Protein AF-A0A972PV21-F1 (afdb_monomer_lite)

pLDDT: mean 83.0, std 15.11, range [40.91, 97.75]

Radius of gyration: 22.44 Å; chains: 1; bounding box: 76×31×60 Å

Foldseek 3Di:
DVVVVLVQLVVLQVQLVVLLVVLVVVLVVQLVVQQVQLAVWDKAFQADFDADPVRHTPGHTDIDTHHDPLSSLVSRLQVCLVCLVSNLSSLVSNLSSQVVCLVVVDDRPDDLVVLLVLLVVLLVSLVVLQVSLCCLPPPHRHHPDPDPCCVVPVSVSSSVSSNVSSVSSNVSSVSSNPDDRPDPPDDDD

Structure (mmCIF, N/CA/C/O backbone):
data_AF-A0A972PV21-F1
#
_entry.id   AF-A0A972PV21-F1
#
loop_
_atom_site.group_PDB
_atom_site.id
_atom_site.type_symbol
_atom_site.label_atom_id
_atom_site.label_alt_id
_atom_site.label_comp_id
_atom_site.label_asym_id
_atom_site.label_entity_id
_atom_site.label_seq_id
_atom_site.pdbx_PDB_ins_code
_atom_site.Cartn_x
_atom_site.Cartn_y
_atom_site.Cartn_z
_atom_site.occupancy
_atom_site.B_iso_or_equiv
_atom_site.auth_seq_id
_atom_site.auth_comp_id
_atom_site.auth_asym_id
_atom_site.auth_atom_id
_atom_site.pdbx_PDB_model_num
ATOM 1 N N . MET A 1 1 ? -5.619 -0.329 38.419 1.00 61.28 1 MET A N 1
ATOM 2 C CA . MET A 1 1 ? -5.211 -1.227 37.308 1.00 61.28 1 MET A CA 1
ATOM 3 C C . MET A 1 1 ? -6.173 -1.163 36.129 1.00 61.28 1 MET A C 1
ATOM 5 O O . MET A 1 1 ? -5.707 -1.133 34.998 1.00 61.28 1 MET A O 1
ATOM 9 N N . GLU A 1 2 ? -7.485 -1.126 36.364 1.00 67.50 2 GLU A N 1
ATOM 10 C CA . GLU A 1 2 ? -8.502 -1.078 35.303 1.00 67.50 2 GLU A CA 1
ATOM 11 C C . GLU A 1 2 ? -8.478 0.237 34.499 1.00 67.50 2 GLU A C 1
ATOM 13 O O . GLU A 1 2 ? -8.399 0.200 33.274 1.00 67.50 2 GLU A O 1
ATOM 18 N N . GLU A 1 3 ? -8.364 1.395 35.163 1.00 69.25 3 GLU A N 1
ATOM 19 C CA . GLU A 1 3 ? -8.210 2.692 34.474 1.00 69.25 3 GLU A CA 1
ATOM 20 C C . GLU A 1 3 ? -6.940 2.788 33.618 1.00 69.25 3 GLU A C 1
ATOM 22 O O . GLU A 1 3 ? -6.954 3.366 32.533 1.00 69.25 3 GLU A O 1
ATOM 27 N N . THR A 1 4 ? -5.838 2.187 34.075 1.00 74.38 4 THR A N 1
ATOM 28 C CA . THR A 1 4 ? -4.569 2.161 33.336 1.00 74.38 4 THR A CA 1
ATOM 29 C C . THR A 1 4 ? -4.688 1.320 32.062 1.00 74.38 4 THR A C 1
ATOM 31 O O . THR A 1 4 ? -4.192 1.716 31.009 1.00 74.38 4 THR A O 1
ATOM 34 N N . ARG A 1 5 ? -5.392 0.180 32.130 1.00 76.12 5 ARG A N 1
ATOM 35 C CA . ARG A 1 5 ? -5.688 -0.662 30.958 1.00 76.12 5 ARG A CA 1
ATOM 36 C C . ARG A 1 5 ? -6.601 0.054 29.968 1.00 76.12 5 ARG A C 1
ATOM 38 O O . ARG A 1 5 ? -6.347 0.015 28.769 1.00 76.12 5 ARG A O 1
ATOM 45 N N . ARG A 1 6 ? -7.611 0.764 30.467 1.00 72.88 6 ARG A N 1
ATOM 46 C CA . ARG A 1 6 ? -8.497 1.596 29.651 1.00 72.88 6 ARG A CA 1
ATOM 47 C C . ARG A 1 6 ? -7.753 2.678 28.877 1.00 72.88 6 ARG A C 1
ATOM 49 O O . ARG A 1 6 ? -7.919 2.779 27.663 1.00 72.88 6 ARG A O 1
ATOM 56 N N . GLY A 1 7 ? -6.910 3.452 29.562 1.00 81.81 7 GLY A N 1
ATOM 57 C CA . GLY A 1 7 ? -6.105 4.495 28.924 1.00 81.81 7 GLY A CA 1
ATOM 58 C C . GLY A 1 7 ? -5.200 3.936 27.825 1.00 81.81 7 GLY A C 1
ATOM 59 O O . GLY A 1 7 ? -5.081 4.535 26.759 1.00 81.81 7 GLY A O 1
ATOM 60 N N . PHE A 1 8 ? -4.635 2.745 28.044 1.00 87.88 8 PHE A N 1
ATOM 61 C CA . PHE A 1 8 ? -3.801 2.064 27.058 1.00 87.88 8 PHE A CA 1
ATOM 62 C C . PHE A 1 8 ? -4.569 1.659 25.787 1.00 87.88 8 PHE A C 1
ATOM 64 O O . PHE A 1 8 ? -4.120 1.976 24.688 1.00 87.88 8 PHE A O 1
ATOM 71 N N . PHE A 1 9 ? -5.733 1.009 25.897 1.00 87.62 9 PHE A N 1
ATOM 72 C CA . PHE A 1 9 ? -6.496 0.596 24.707 1.00 87.62 9 PHE A CA 1
ATOM 73 C C . PHE A 1 9 ? -7.066 1.783 23.933 1.00 87.62 9 PHE A C 1
ATOM 75 O O . PHE A 1 9 ? -7.062 1.776 22.702 1.00 87.62 9 PHE A O 1
ATOM 82 N N . TRP A 1 10 ? -7.483 2.838 24.636 1.00 84.75 10 TRP A N 1
ATOM 83 C CA . TRP A 1 10 ? -7.876 4.083 23.986 1.00 84.75 10 TRP A CA 1
ATOM 84 C C . TRP A 1 10 ? -6.703 4.715 23.226 1.00 84.75 10 TRP A C 1
ATOM 86 O O . TRP A 1 10 ? -6.852 5.079 22.060 1.00 84.75 10 TRP A O 1
ATOM 96 N N . PHE A 1 11 ? -5.517 4.766 23.842 1.00 89.62 11 PHE A N 1
ATOM 97 C CA . PHE A 1 11 ? -4.299 5.226 23.179 1.00 89.62 11 PHE A CA 1
ATOM 98 C C . PHE A 1 11 ? -3.972 4.389 21.935 1.00 89.62 11 PHE A C 1
ATOM 100 O O . PHE A 1 11 ? -3.670 4.967 20.895 1.00 89.62 11 PHE A O 1
ATOM 107 N N . MET A 1 12 ? -4.096 3.057 21.994 1.00 92.44 12 MET A N 1
ATOM 108 C CA . MET A 1 12 ? -3.910 2.195 20.819 1.00 92.44 12 MET A CA 1
ATOM 109 C C . MET A 1 12 ? -4.858 2.566 19.675 1.00 92.44 12 MET A C 1
ATOM 111 O O . MET A 1 12 ? -4.415 2.652 18.532 1.00 92.44 12 MET A O 1
ATOM 115 N N . MET A 1 13 ? -6.137 2.832 19.962 1.00 90.12 13 MET A N 1
ATOM 116 C CA . MET A 1 13 ? -7.080 3.260 18.923 1.00 90.12 13 MET A CA 1
ATOM 117 C C . MET A 1 13 ? -6.677 4.597 18.302 1.00 90.12 13 MET A C 1
ATOM 119 O O . MET A 1 13 ? -6.692 4.731 17.080 1.00 90.12 13 MET A O 1
ATOM 123 N N . VAL A 1 14 ? -6.310 5.581 19.128 1.00 91.12 14 VAL A N 1
ATOM 124 C CA . VAL A 1 14 ? -5.897 6.910 18.652 1.00 91.12 14 VAL A CA 1
ATOM 125 C C . VAL A 1 14 ? -4.617 6.817 17.827 1.00 91.12 14 VAL A C 1
ATOM 127 O O . VAL A 1 14 ? -4.571 7.351 16.722 1.00 91.12 14 VAL A O 1
ATOM 130 N N . ALA A 1 15 ? -3.608 6.093 18.312 1.00 94.06 15 ALA A N 1
ATOM 131 C CA . ALA A 1 15 ? -2.376 5.841 17.574 1.00 94.06 15 ALA A CA 1
ATOM 132 C C . ALA A 1 15 ? -2.665 5.144 16.236 1.00 94.06 15 ALA A C 1
ATOM 134 O O . ALA A 1 15 ? -2.167 5.576 15.199 1.00 94.06 15 ALA A O 1
ATOM 135 N N . GLY A 1 16 ? -3.533 4.127 16.239 1.00 95.19 16 GLY A N 1
ATOM 136 C CA . GLY A 1 16 ? -3.980 3.447 15.027 1.00 95.19 16 GLY A CA 1
ATOM 137 C C . GLY A 1 16 ? -4.615 4.399 14.012 1.00 95.19 16 GLY A C 1
ATOM 138 O O . GLY A 1 16 ? -4.227 4.402 12.846 1.00 95.19 16 GLY A O 1
ATOM 139 N N . LEU A 1 17 ? -5.527 5.270 14.456 1.00 94.12 17 LEU A N 1
ATOM 140 C CA . LEU A 1 17 ? -6.166 6.281 13.606 1.00 94.12 17 LEU A CA 1
ATOM 141 C C . LEU A 1 17 ? -5.167 7.285 13.024 1.00 94.12 17 LEU A C 1
ATOM 143 O O . LEU A 1 17 ? -5.266 7.613 11.844 1.00 94.12 17 LEU A O 1
ATOM 147 N N . VAL A 1 18 ? -4.204 7.754 13.820 1.00 96.19 18 VAL A N 1
ATOM 148 C CA . VAL A 1 18 ? -3.156 8.677 13.354 1.00 96.19 18 VAL A CA 1
ATOM 149 C C . VAL A 1 18 ? -2.302 8.020 12.272 1.00 96.19 18 VAL A C 1
ATOM 151 O O . VAL A 1 18 ? -2.046 8.639 11.242 1.00 96.19 18 VAL A O 1
ATOM 154 N N . ILE A 1 19 ? -1.916 6.756 12.461 1.00 97.06 19 ILE A N 1
ATOM 155 C CA . ILE A 1 19 ? -1.129 6.002 11.480 1.00 97.06 19 ILE A CA 1
ATOM 156 C C . ILE A 1 19 ? -1.929 5.776 10.188 1.00 97.06 19 ILE A C 1
ATOM 158 O O . ILE A 1 19 ? -1.403 6.002 9.098 1.00 97.06 19 ILE A O 1
ATOM 162 N N . ILE A 1 20 ? -3.206 5.387 10.288 1.00 96.44 20 ILE A N 1
ATOM 163 C CA . ILE A 1 20 ? -4.091 5.223 9.121 1.00 96.44 20 ILE A CA 1
ATOM 164 C C . ILE A 1 20 ? -4.235 6.551 8.369 1.00 96.44 20 ILE A C 1
ATOM 166 O O . ILE A 1 20 ? -4.131 6.577 7.142 1.00 96.44 20 ILE A O 1
ATOM 170 N N . ALA A 1 21 ? -4.460 7.658 9.082 1.00 95.56 21 ALA A N 1
ATOM 171 C CA . ALA A 1 21 ? -4.594 8.981 8.480 1.00 95.56 21 ALA A CA 1
ATOM 172 C C . ALA A 1 21 ? -3.299 9.414 7.780 1.00 95.56 21 ALA A C 1
ATOM 174 O O . ALA A 1 21 ? -3.346 9.861 6.636 1.00 95.56 21 ALA A O 1
ATOM 175 N N . TYR A 1 22 ? -2.148 9.215 8.428 1.00 96.31 22 TYR A N 1
ATOM 176 C CA . TYR A 1 22 ? -0.837 9.481 7.840 1.00 96.31 22 TYR A CA 1
ATOM 177 C C . TYR A 1 22 ? -0.628 8.678 6.553 1.00 96.31 22 TYR A C 1
ATOM 179 O O . TYR A 1 22 ? -0.308 9.264 5.520 1.00 96.31 22 TYR A O 1
ATOM 187 N N . PHE A 1 23 ? -0.865 7.363 6.582 1.00 96.44 23 PHE A N 1
ATOM 188 C CA . PHE A 1 23 ? -0.757 6.526 5.388 1.00 96.44 23 PHE A CA 1
ATOM 189 C C . PHE A 1 23 ? -1.682 7.021 4.273 1.00 96.44 23 PHE A C 1
ATOM 191 O O . PHE A 1 23 ? -1.250 7.175 3.138 1.00 96.44 23 PHE A O 1
ATOM 198 N N . THR A 1 24 ? -2.941 7.319 4.599 1.00 95.94 24 THR A N 1
ATOM 199 C CA . THR A 1 24 ? -3.960 7.722 3.617 1.00 95.94 24 THR A CA 1
ATOM 200 C C . THR A 1 24 ? -3.605 9.045 2.938 1.00 95.94 24 THR A C 1
ATOM 202 O O . THR A 1 24 ? -3.746 9.173 1.724 1.00 95.94 24 THR A O 1
ATOM 205 N N . LEU A 1 25 ? -3.095 10.018 3.699 1.00 96.44 25 LEU A N 1
ATOM 206 C CA . LEU A 1 25 ? -2.616 11.284 3.143 1.00 96.44 25 LEU A CA 1
ATOM 207 C C . LEU A 1 25 ? -1.405 11.066 2.232 1.00 96.44 25 LEU A C 1
ATOM 209 O O . LEU A 1 25 ? -1.388 11.571 1.112 1.00 96.44 25 LEU A O 1
ATOM 213 N N . ASN A 1 26 ? -0.422 10.274 2.670 1.00 96.44 26 ASN A N 1
ATOM 214 C CA . ASN A 1 26 ? 0.746 9.975 1.841 1.00 96.44 26 ASN A CA 1
ATOM 215 C C . ASN A 1 26 ? 0.369 9.195 0.578 1.00 96.44 26 ASN A C 1
ATOM 217 O O . ASN A 1 26 ? 0.922 9.474 -0.480 1.00 96.44 26 ASN A O 1
ATOM 221 N N . MET A 1 27 ? -0.592 8.276 0.659 1.00 95.31 27 MET A N 1
ATOM 222 C CA . MET A 1 27 ? -1.099 7.544 -0.499 1.00 95.31 27 MET A CA 1
ATOM 223 C C . MET A 1 27 ? -1.697 8.499 -1.531 1.00 95.31 27 MET A C 1
ATOM 225 O O . MET A 1 27 ? -1.391 8.375 -2.710 1.00 95.31 27 MET A O 1
ATOM 229 N N . ALA A 1 28 ? -2.491 9.484 -1.101 1.00 94.56 28 ALA A N 1
ATOM 230 C CA . ALA A 1 28 ? -3.048 10.487 -2.006 1.00 94.56 28 ALA A CA 1
ATOM 231 C C . ALA A 1 28 ? -1.954 11.335 -2.680 1.00 94.56 28 ALA A C 1
ATOM 233 O O . ALA A 1 28 ? -2.007 11.544 -3.889 1.00 94.56 28 ALA A O 1
ATOM 234 N N . PHE A 1 29 ? -0.939 11.780 -1.929 1.00 94.56 29 PHE A N 1
ATOM 235 C CA . PHE A 1 29 ? 0.177 12.541 -2.501 1.00 94.56 29 PHE A CA 1
ATOM 236 C C . PHE A 1 29 ? 1.001 11.719 -3.495 1.00 94.56 29 PHE A C 1
ATOM 238 O O . PHE A 1 29 ? 1.272 12.192 -4.595 1.00 94.56 29 PHE A O 1
ATOM 245 N N . ASN A 1 30 ? 1.360 10.483 -3.140 1.00 94.38 30 ASN A N 1
ATOM 246 C CA . ASN A 1 30 ? 2.145 9.612 -4.016 1.00 94.38 30 ASN A CA 1
ATOM 247 C C . ASN A 1 30 ? 1.348 9.178 -5.246 1.00 94.38 30 ASN A C 1
ATOM 249 O O . ASN A 1 30 ? 1.923 9.042 -6.318 1.00 94.38 30 ASN A O 1
ATOM 253 N N . PHE A 1 31 ? 0.028 9.024 -5.124 1.00 93.25 31 PHE A N 1
ATOM 254 C CA . PHE A 1 31 ? -0.840 8.777 -6.270 1.00 93.25 31 PHE A CA 1
ATOM 255 C C . PHE A 1 31 ? -0.737 9.913 -7.293 1.00 93.25 31 PHE A C 1
ATOM 257 O O . PHE A 1 31 ? -0.520 9.640 -8.468 1.00 93.25 31 PHE A O 1
ATOM 264 N N . VAL A 1 32 ? -0.868 11.171 -6.854 1.00 93.44 32 VAL A N 1
ATOM 265 C CA . VAL A 1 32 ? -0.772 12.347 -7.738 1.00 93.44 32 VAL A CA 1
ATOM 266 C C .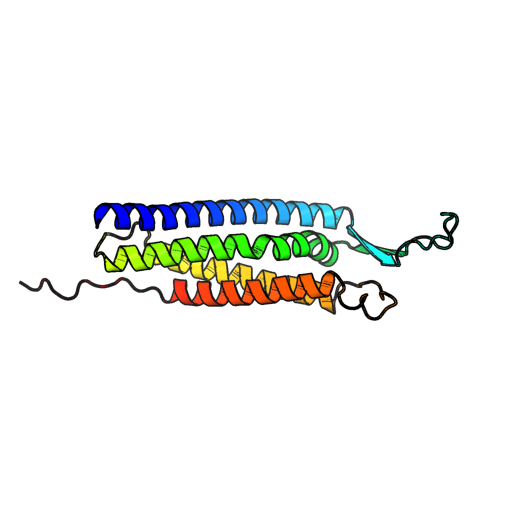 VAL A 1 32 ? 0.630 12.471 -8.326 1.00 93.44 32 VAL A C 1
ATOM 268 O O . VAL A 1 32 ? 0.773 12.599 -9.535 1.00 93.44 32 VAL A O 1
ATOM 271 N N . PHE A 1 33 ? 1.663 12.345 -7.494 1.00 92.38 33 PHE A N 1
ATOM 272 C CA . PHE A 1 33 ? 3.051 12.409 -7.945 1.00 92.38 33 PHE A CA 1
ATOM 273 C C . PHE A 1 33 ? 3.377 11.336 -8.991 1.00 92.38 33 PHE A C 1
ATOM 275 O O . PHE A 1 33 ? 4.028 11.624 -9.990 1.00 92.38 33 PHE A O 1
ATOM 282 N N . ALA A 1 34 ? 2.885 10.110 -8.805 1.00 90.38 34 ALA A N 1
ATOM 283 C CA . ALA A 1 34 ? 3.055 9.047 -9.784 1.00 90.38 34 ALA A CA 1
ATOM 284 C C . ALA A 1 34 ? 2.323 9.349 -11.103 1.00 90.38 34 ALA A C 1
ATOM 286 O O . ALA A 1 34 ? 2.800 8.947 -12.159 1.00 90.38 34 ALA A O 1
ATOM 287 N N . VAL A 1 35 ? 1.173 10.037 -11.067 1.00 92.12 35 VAL A N 1
ATOM 288 C CA . VAL A 1 35 ? 0.456 10.450 -12.289 1.00 92.12 35 VAL A CA 1
ATOM 289 C C . VAL A 1 35 ? 1.265 11.499 -13.045 1.00 92.12 35 VAL A C 1
ATOM 291 O O . VAL A 1 35 ? 1.427 11.369 -14.257 1.00 92.12 35 VAL A O 1
ATOM 294 N N . ASP A 1 36 ? 1.806 12.491 -12.337 1.00 92.00 36 ASP A N 1
ATOM 295 C CA . ASP A 1 36 ? 2.641 13.535 -12.938 1.00 92.00 36 ASP A CA 1
ATOM 296 C C . ASP A 1 36 ? 3.915 12.930 -13.550 1.00 92.00 36 ASP A C 1
ATOM 298 O O . ASP A 1 36 ? 4.199 13.142 -14.729 1.00 92.00 36 ASP A O 1
ATOM 302 N N . LEU A 1 37 ? 4.615 12.067 -12.801 1.00 88.38 37 LEU A N 1
ATOM 303 C CA . LEU A 1 37 ? 5.776 11.320 -13.296 1.00 88.38 37 LEU A CA 1
ATOM 304 C C . LEU A 1 37 ? 5.457 10.484 -14.539 1.00 88.38 37 LEU A C 1
ATOM 306 O O . LEU A 1 37 ? 6.256 10.417 -15.467 1.00 88.38 37 LEU A O 1
ATOM 310 N N . ALA A 1 38 ? 4.294 9.839 -14.577 1.00 90.19 38 ALA A N 1
ATOM 311 C CA . ALA A 1 38 ? 3.871 9.058 -15.731 1.00 90.19 38 ALA A CA 1
ATOM 312 C C . ALA A 1 38 ? 3.542 9.917 -16.961 1.00 90.19 38 ALA A C 1
ATOM 314 O O . ALA A 1 38 ? 3.596 9.416 -18.090 1.00 90.19 38 ALA A O 1
ATOM 315 N N . GLY A 1 39 ? 3.182 11.187 -16.750 1.00 87.50 39 GLY A N 1
ATOM 316 C CA . GLY A 1 39 ? 3.046 12.186 -17.804 1.00 87.50 39 GLY A CA 1
ATOM 317 C C . GLY A 1 39 ? 4.400 12.548 -18.411 1.00 87.50 39 GLY A C 1
ATOM 318 O O . GLY A 1 39 ? 4.545 12.513 -19.633 1.00 87.50 39 GLY A O 1
ATOM 319 N N . ASP A 1 40 ? 5.394 12.802 -17.559 1.00 89.69 40 ASP A N 1
ATOM 320 C CA . ASP A 1 40 ? 6.754 13.174 -17.973 1.00 89.69 40 ASP A CA 1
ATOM 321 C C . ASP A 1 40 ? 7.558 11.988 -18.537 1.00 89.69 40 ASP A C 1
ATOM 323 O O . ASP A 1 40 ? 8.395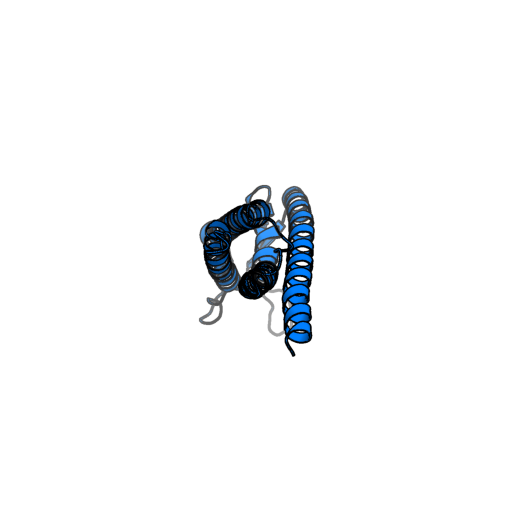 12.158 -19.425 1.00 89.69 40 ASP A O 1
ATOM 327 N N . GLY A 1 41 ? 7.256 10.774 -18.080 1.00 87.56 41 GLY A N 1
ATOM 328 C CA . GLY A 1 41 ? 7.936 9.540 -18.453 1.00 87.56 41 GLY A CA 1
ATOM 329 C C . GLY A 1 41 ? 8.815 9.005 -17.328 1.00 87.56 41 GLY A C 1
ATOM 330 O O . GLY A 1 41 ? 9.671 9.705 -16.787 1.00 87.56 41 GLY A O 1
ATOM 331 N N . VAL A 1 42 ? 8.629 7.729 -16.998 1.00 85.38 42 VAL A N 1
ATOM 332 C CA . VAL A 1 42 ? 9.394 7.030 -15.962 1.00 85.38 42 VAL A CA 1
ATOM 333 C C . VAL A 1 42 ? 10.422 6.122 -16.619 1.00 85.38 42 VAL A C 1
ATOM 335 O O . VAL A 1 42 ? 10.070 5.223 -17.377 1.00 85.38 42 VAL A O 1
ATOM 338 N N . ASN A 1 43 ? 11.698 6.363 -16.337 1.00 84.12 43 ASN A N 1
ATOM 339 C CA . ASN A 1 43 ? 12.796 5.582 -16.895 1.00 84.12 43 ASN A CA 1
ATOM 340 C C . ASN A 1 43 ? 13.023 4.306 -16.084 1.00 84.12 43 ASN A C 1
ATOM 342 O O . ASN A 1 43 ? 13.313 4.371 -14.891 1.00 84.12 43 ASN A O 1
ATOM 346 N N . VAL A 1 44 ? 12.948 3.165 -16.758 1.00 80.50 44 VAL A N 1
ATOM 347 C CA . VAL A 1 44 ? 13.232 1.838 -16.216 1.00 80.50 44 VAL A CA 1
ATOM 348 C C . VAL A 1 44 ? 14.506 1.317 -16.857 1.00 80.50 44 VAL A C 1
ATOM 350 O O . VAL A 1 44 ? 14.624 1.275 -18.082 1.00 80.50 44 VAL A O 1
ATOM 353 N N . VAL A 1 45 ? 15.472 0.932 -16.029 1.00 78.94 45 VAL A N 1
ATOM 354 C CA . VAL A 1 45 ? 16.727 0.337 -16.493 1.00 78.94 45 VAL A CA 1
ATOM 355 C C . VAL A 1 45 ? 16.480 -1.141 -16.795 1.00 78.94 45 VAL A C 1
ATOM 357 O O . VAL A 1 45 ? 16.145 -1.919 -15.906 1.00 78.94 45 VAL A O 1
ATOM 360 N N . LEU A 1 46 ? 16.630 -1.517 -18.064 1.00 76.88 46 LEU A N 1
ATOM 361 C CA . LEU A 1 46 ? 16.550 -2.897 -18.548 1.00 76.88 46 LEU A CA 1
ATOM 362 C C . LEU A 1 46 ? 17.913 -3.589 -18.513 1.00 76.88 46 LEU A C 1
ATOM 364 O O . LEU A 1 46 ? 17.997 -4.803 -18.362 1.00 76.88 46 LEU A O 1
ATOM 368 N N . LYS A 1 47 ? 18.997 -2.829 -18.655 1.00 78.75 47 LYS A N 1
ATOM 369 C CA . LYS A 1 47 ? 20.353 -3.344 -18.496 1.00 78.75 47 LYS A CA 1
ATOM 370 C C . LYS A 1 47 ? 21.226 -2.259 -17.896 1.00 78.75 47 LYS A C 1
ATOM 372 O O . LYS A 1 47 ? 21.262 -1.144 -18.413 1.00 78.75 47 LYS A O 1
ATOM 377 N N . GLU A 1 48 ? 21.911 -2.594 -16.811 1.00 80.88 48 GLU A N 1
ATOM 378 C CA . GLU A 1 48 ? 22.886 -1.699 -16.194 1.00 80.88 48 GLU A CA 1
ATOM 379 C C . GLU A 1 48 ? 24.051 -1.417 -17.148 1.00 80.88 48 GLU A C 1
ATOM 381 O O . GLU A 1 48 ? 24.374 -2.214 -18.033 1.00 80.88 48 GLU A O 1
ATOM 386 N N . ALA A 1 49 ? 24.684 -0.265 -16.955 1.00 82.94 49 ALA A N 1
ATOM 387 C CA . ALA A 1 49 ? 25.885 0.093 -17.690 1.00 82.94 49 ALA A CA 1
ATOM 388 C C . ALA A 1 49 ? 27.021 -0.894 -17.375 1.00 82.94 49 ALA A C 1
ATOM 390 O O . ALA A 1 49 ? 27.269 -1.227 -16.215 1.00 82.94 49 ALA A O 1
ATOM 391 N N . GLU A 1 50 ? 27.730 -1.340 -18.407 1.00 86.19 50 GLU A N 1
ATOM 392 C CA . GLU A 1 50 ? 28.863 -2.250 -18.261 1.00 86.19 50 GLU A CA 1
ATOM 393 C C . GLU A 1 50 ? 30.160 -1.441 -18.240 1.00 86.19 50 GLU A C 1
ATOM 395 O O . GLU A 1 50 ? 30.383 -0.604 -19.119 1.00 86.19 50 GLU A O 1
ATOM 400 N N . TYR A 1 51 ? 31.012 -1.690 -17.247 1.00 85.75 51 TYR A N 1
ATOM 401 C CA . TYR A 1 51 ? 32.296 -1.015 -17.069 1.00 85.75 51 TYR A CA 1
ATOM 402 C C . TYR A 1 51 ? 33.434 -2.036 -17.058 1.00 85.75 51 TYR A C 1
ATOM 404 O O . TYR A 1 51 ? 33.262 -3.148 -16.561 1.00 85.75 51 TYR A O 1
ATOM 412 N N . ASP A 1 52 ? 34.595 -1.658 -17.594 1.00 89.00 52 ASP A N 1
ATOM 413 C CA . ASP A 1 52 ? 35.812 -2.464 -17.487 1.00 89.00 52 ASP A CA 1
ATOM 414 C C . ASP A 1 52 ? 36.426 -2.371 -16.079 1.00 89.00 52 ASP A C 1
ATOM 416 O O . ASP A 1 52 ? 36.052 -1.522 -15.266 1.00 89.00 52 ASP A O 1
ATOM 420 N N . ASP A 1 53 ? 37.419 -3.219 -15.792 1.00 87.88 53 ASP A N 1
ATOM 421 C CA . ASP A 1 53 ? 38.161 -3.198 -14.519 1.00 87.88 53 ASP A CA 1
ATOM 422 C C . ASP A 1 53 ? 38.897 -1.860 -14.267 1.00 87.88 53 ASP A C 1
ATOM 424 O O . ASP A 1 53 ? 39.353 -1.588 -13.154 1.00 87.88 53 ASP A O 1
ATOM 428 N N . GLY A 1 54 ? 39.032 -1.020 -15.299 1.00 87.88 54 GLY A N 1
ATOM 429 C CA . GLY A 1 54 ? 39.588 0.330 -15.241 1.00 87.88 54 GLY A CA 1
ATOM 430 C C . GLY A 1 54 ? 38.544 1.432 -15.024 1.00 87.88 54 GLY A C 1
ATOM 431 O O . GLY A 1 54 ? 38.924 2.600 -14.933 1.00 87.88 54 GLY A O 1
ATOM 432 N N . GLY A 1 55 ? 37.255 1.090 -14.928 1.00 84.69 55 GLY A N 1
ATOM 433 C CA . GLY A 1 55 ? 36.146 2.030 -14.774 1.00 84.69 55 GLY A CA 1
ATOM 434 C C . GLY A 1 55 ? 35.714 2.740 -16.063 1.00 84.69 55 GLY A C 1
ATOM 435 O O . GLY A 1 55 ? 34.945 3.700 -15.992 1.00 84.69 55 GLY A O 1
ATOM 436 N N . ASN A 1 56 ? 36.178 2.309 -17.239 1.00 90.44 56 ASN A N 1
ATOM 437 C CA . ASN A 1 56 ? 35.708 2.837 -18.519 1.00 90.44 56 ASN A CA 1
ATOM 438 C C . ASN A 1 56 ? 34.411 2.148 -18.937 1.00 90.44 56 ASN A C 1
ATOM 440 O O . ASN A 1 56 ? 34.258 0.938 -18.795 1.00 90.44 56 ASN A O 1
ATOM 444 N N . LEU A 1 57 ? 33.490 2.927 -19.500 1.00 89.44 57 LEU A N 1
ATOM 445 C CA . LEU A 1 57 ? 32.221 2.420 -20.005 1.00 89.44 57 LEU A CA 1
ATOM 446 C C . LEU A 1 57 ? 32.452 1.512 -21.226 1.00 89.44 57 LEU A C 1
ATOM 448 O O . LEU A 1 57 ? 32.909 1.983 -22.268 1.00 89.44 57 LEU A O 1
ATOM 452 N N . ILE A 1 58 ? 32.101 0.232 -21.098 1.00 90.00 58 ILE A N 1
ATOM 453 C CA . ILE A 1 58 ? 32.090 -0.764 -22.178 1.00 90.00 58 ILE A CA 1
ATOM 454 C C . ILE A 1 58 ? 30.759 -0.699 -22.934 1.00 90.00 58 ILE A C 1
ATOM 456 O O . ILE A 1 58 ? 30.749 -0.679 -24.165 1.00 90.00 58 ILE A O 1
ATOM 460 N N . ALA A 1 59 ? 29.637 -0.644 -22.209 1.00 87.25 59 ALA A N 1
ATOM 461 C CA . ALA A 1 59 ? 28.301 -0.593 -22.794 1.00 87.25 59 ALA A CA 1
ATOM 462 C C . ALA A 1 59 ? 27.397 0.382 -22.021 1.00 87.25 59 ALA A C 1
ATOM 464 O O . ALA A 1 59 ? 27.352 0.319 -20.789 1.00 87.25 59 ALA A O 1
ATOM 465 N N . PRO A 1 60 ? 26.674 1.286 -22.712 1.00 85.75 60 PRO A N 1
ATOM 466 C CA . PRO A 1 60 ? 25.720 2.176 -22.060 1.00 85.75 60 PRO A CA 1
ATOM 467 C C . PRO A 1 60 ? 24.537 1.383 -21.479 1.00 85.75 60 PRO A C 1
ATOM 469 O O . PRO A 1 60 ? 24.243 0.289 -21.968 1.00 85.75 60 PRO A O 1
ATOM 472 N N . PRO A 1 61 ? 23.833 1.935 -20.475 1.00 84.44 61 PRO A N 1
ATOM 473 C CA . PRO A 1 61 ? 22.659 1.283 -19.920 1.00 84.44 61 PRO A CA 1
ATOM 474 C C . PRO A 1 61 ? 21.525 1.262 -20.949 1.00 84.44 61 PRO A C 1
ATOM 476 O O . PRO A 1 61 ? 21.328 2.222 -21.702 1.00 84.44 61 PRO A O 1
ATOM 479 N N . GLU A 1 62 ? 20.756 0.180 -20.958 1.00 83.50 62 GLU A N 1
ATOM 480 C CA . GLU A 1 62 ? 19.527 0.089 -21.741 1.00 83.50 62 GLU A CA 1
ATOM 481 C C . GLU A 1 62 ? 18.367 0.576 -20.877 1.00 83.50 62 GLU A C 1
ATOM 483 O O . GLU A 1 62 ? 18.122 0.041 -19.795 1.00 83.50 62 GLU A O 1
ATOM 488 N N . VAL A 1 63 ? 17.673 1.616 -21.338 1.00 82.81 63 VAL A N 1
ATOM 489 C CA . VAL A 1 63 ? 16.598 2.273 -20.590 1.00 82.81 63 VAL A CA 1
ATOM 490 C C . VAL A 1 63 ? 15.335 2.299 -21.435 1.00 82.81 63 VAL A C 1
ATOM 492 O O . VAL A 1 63 ? 15.369 2.668 -22.609 1.00 82.81 63 VAL A O 1
ATOM 495 N N . LEU A 1 64 ? 14.213 1.951 -20.815 1.00 86.56 64 LEU A N 1
ATOM 496 C CA . LEU A 1 64 ? 12.879 2.111 -21.371 1.00 86.56 64 LEU A CA 1
ATOM 497 C C . LEU A 1 64 ? 12.145 3.232 -20.636 1.00 86.56 64 LEU A C 1
ATOM 499 O O . LEU A 1 64 ? 12.081 3.232 -19.411 1.00 86.56 64 LEU A O 1
ATOM 503 N N . THR A 1 65 ? 11.539 4.156 -21.375 1.00 89.19 65 THR A N 1
ATOM 504 C CA . THR A 1 65 ? 10.682 5.194 -20.789 1.00 89.19 65 THR A CA 1
ATOM 505 C C . THR A 1 65 ? 9.219 4.757 -20.841 1.00 89.19 65 THR A C 1
ATOM 507 O O . THR A 1 65 ? 8.661 4.522 -21.914 1.00 89.19 65 THR A O 1
ATOM 510 N N . LEU A 1 66 ? 8.592 4.644 -19.672 1.00 88.25 66 LEU A N 1
ATOM 511 C CA . LEU A 1 66 ? 7.191 4.276 -19.502 1.00 88.25 66 LEU A CA 1
ATOM 512 C C . LEU A 1 66 ? 6.321 5.518 -19.309 1.00 88.25 66 LEU A C 1
ATOM 514 O O . LEU A 1 66 ? 6.637 6.388 -18.503 1.00 88.25 66 LEU A O 1
ATOM 518 N N . HIS A 1 67 ? 5.176 5.553 -19.987 1.00 90.50 67 HIS A N 1
ATOM 519 C CA . HIS A 1 67 ? 4.185 6.624 -19.860 1.00 90.50 67 HIS A CA 1
ATOM 520 C C . HIS A 1 67 ? 2.815 6.078 -19.452 1.00 90.50 67 HIS A C 1
ATOM 522 O O . HIS A 1 67 ? 2.572 4.869 -19.488 1.00 90.50 67 HIS A O 1
ATOM 528 N N . GLY A 1 68 ? 1.897 6.974 -19.089 1.00 87.94 68 GLY A N 1
ATOM 529 C CA . GLY A 1 68 ? 0.499 6.622 -18.837 1.00 87.94 68 GLY A CA 1
ATOM 530 C C . GLY A 1 68 ? 0.347 5.596 -17.712 1.00 87.94 68 GLY A C 1
ATOM 531 O O . GLY A 1 68 ? 0.996 5.701 -16.679 1.00 87.94 68 GLY A O 1
ATOM 532 N N . VAL A 1 69 ? -0.508 4.587 -17.893 1.00 85.81 69 VAL A N 1
ATOM 533 C CA . VAL A 1 69 ? -0.808 3.622 -16.818 1.00 85.81 69 VAL A CA 1
ATOM 534 C C . VAL A 1 69 ? 0.437 2.844 -16.388 1.00 85.81 69 VAL A C 1
ATOM 536 O O . VAL A 1 69 ? 0.670 2.701 -15.194 1.00 85.81 69 VAL A O 1
ATOM 539 N N . THR A 1 70 ? 1.280 2.405 -17.325 1.00 86.12 70 THR A N 1
ATOM 540 C CA . THR A 1 70 ? 2.502 1.653 -16.992 1.00 86.12 70 THR A CA 1
ATOM 541 C C . THR A 1 70 ? 3.522 2.509 -16.243 1.00 86.12 70 THR A C 1
ATOM 543 O O . THR A 1 70 ? 4.118 2.030 -15.287 1.00 86.12 70 THR A O 1
ATOM 546 N N . GLY A 1 71 ? 3.680 3.786 -16.616 1.00 86.00 71 GLY A N 1
ATOM 547 C CA . GLY A 1 71 ? 4.536 4.721 -15.872 1.00 86.00 71 GLY A CA 1
ATOM 548 C C . GLY A 1 71 ? 3.980 5.045 -14.482 1.00 86.00 71 GLY A C 1
ATOM 549 O O . GLY A 1 71 ? 4.728 5.175 -13.518 1.00 86.00 71 GLY A O 1
ATOM 550 N N . TRP A 1 72 ? 2.654 5.110 -14.351 1.00 90.44 72 TRP A N 1
ATOM 551 C CA . TRP A 1 72 ? 1.996 5.365 -13.071 1.00 90.44 72 TRP A CA 1
ATOM 552 C C . TRP A 1 72 ? 2.169 4.192 -12.100 1.00 90.44 72 TRP A C 1
ATOM 554 O O . TRP A 1 72 ? 2.503 4.403 -10.933 1.00 90.44 72 TRP A O 1
ATOM 564 N N . VAL A 1 73 ? 1.999 2.959 -12.588 1.00 88.56 73 VAL A N 1
ATOM 565 C CA . VAL A 1 73 ? 2.274 1.742 -11.811 1.00 88.56 73 VAL A CA 1
ATOM 566 C C . VAL A 1 73 ? 3.742 1.706 -11.389 1.00 88.56 73 VAL A C 1
ATOM 568 O O . VAL A 1 73 ? 4.017 1.486 -10.212 1.00 88.56 73 VAL A O 1
ATOM 571 N N . GLU A 1 74 ? 4.668 1.995 -12.308 1.00 86.25 74 GLU A N 1
ATOM 572 C CA . GLU A 1 74 ? 6.104 2.052 -12.018 1.00 86.25 74 GLU A CA 1
ATOM 573 C C . GLU A 1 74 ? 6.420 3.040 -10.884 1.00 86.25 74 GLU A C 1
ATOM 575 O O . GLU A 1 74 ? 7.144 2.703 -9.948 1.00 86.25 74 GLU A O 1
ATOM 580 N N . GLY A 1 75 ? 5.827 4.236 -10.914 1.00 86.81 75 GLY A N 1
ATOM 581 C CA . GLY A 1 75 ? 6.045 5.253 -9.885 1.00 86.81 75 GLY A CA 1
ATOM 582 C C . GLY A 1 75 ? 5.392 4.935 -8.534 1.00 86.81 75 GLY A C 1
ATOM 583 O O . GLY A 1 75 ? 5.968 5.231 -7.487 1.00 86.81 75 GLY A O 1
ATOM 584 N N . LEU A 1 76 ? 4.194 4.341 -8.526 1.00 90.50 76 LEU A N 1
ATOM 585 C CA . LEU A 1 76 ? 3.411 4.148 -7.300 1.00 90.50 76 LEU A CA 1
ATOM 586 C C . LEU A 1 76 ? 3.712 2.830 -6.573 1.00 90.50 76 LEU A C 1
ATOM 588 O O . LEU A 1 76 ? 3.699 2.792 -5.337 1.00 90.50 76 LEU A O 1
ATOM 592 N N . ALA A 1 77 ? 3.942 1.746 -7.313 1.00 89.62 77 ALA A N 1
ATOM 593 C CA . ALA A 1 77 ? 4.048 0.401 -6.752 1.00 89.62 77 ALA A CA 1
ATOM 594 C C . ALA A 1 77 ? 5.192 0.245 -5.722 1.00 89.62 77 ALA A C 1
ATOM 596 O O . ALA A 1 77 ? 4.914 -0.263 -4.630 1.00 89.62 77 ALA A O 1
ATOM 597 N N . PRO A 1 78 ? 6.414 0.782 -5.929 1.00 87.88 78 PRO A N 1
ATOM 598 C CA . PRO A 1 78 ? 7.493 0.656 -4.945 1.00 87.88 78 PRO A CA 1
ATOM 599 C C . PRO A 1 78 ? 7.137 1.310 -3.617 1.00 87.88 78 PRO A C 1
ATOM 601 O O . PRO A 1 78 ? 7.348 0.742 -2.542 1.00 87.88 78 PRO A O 1
ATOM 604 N N . TRP A 1 79 ? 6.539 2.502 -3.682 1.00 91.94 79 TRP A N 1
ATOM 605 C CA . TRP A 1 79 ? 6.091 3.206 -2.490 1.00 91.94 79 TRP A CA 1
ATOM 606 C C . TRP A 1 79 ? 5.029 2.388 -1.745 1.00 91.94 79 TRP A C 1
ATOM 608 O O . TRP A 1 79 ? 5.111 2.239 -0.523 1.00 91.94 79 TRP A O 1
ATOM 618 N N . MET A 1 80 ? 4.069 1.810 -2.470 1.00 93.25 80 MET A N 1
ATOM 619 C CA . MET A 1 80 ? 2.994 1.004 -1.893 1.00 93.25 80 MET A CA 1
ATOM 620 C C . MET A 1 80 ? 3.523 -0.279 -1.231 1.00 93.25 80 MET A C 1
ATOM 622 O O . MET A 1 80 ? 3.126 -0.595 -0.106 1.00 93.25 80 MET A O 1
ATOM 626 N N . ALA A 1 81 ? 4.455 -0.986 -1.878 1.00 90.56 81 ALA A N 1
ATOM 627 C CA . ALA A 1 81 ? 5.113 -2.175 -1.333 1.00 90.56 81 ALA A CA 1
ATOM 628 C C . ALA A 1 81 ? 5.825 -1.887 -0.010 1.00 90.56 81 ALA A C 1
ATOM 630 O O . ALA A 1 81 ? 5.678 -2.636 0.961 1.00 90.56 81 ALA A O 1
ATOM 631 N N . VAL A 1 82 ? 6.573 -0.781 0.035 1.00 90.69 82 VAL A N 1
ATOM 632 C CA . VAL A 1 82 ? 7.347 -0.383 1.213 1.00 90.69 82 VAL A CA 1
ATOM 633 C C . VAL A 1 82 ? 6.442 0.118 2.332 1.00 90.69 82 VAL A C 1
ATOM 635 O O . VAL A 1 82 ? 6.760 -0.110 3.491 1.00 90.69 82 VAL A O 1
ATOM 638 N N . ASN A 1 83 ? 5.314 0.769 2.031 1.00 94.00 83 ASN A N 1
ATOM 639 C CA . ASN A 1 83 ? 4.495 1.443 3.045 1.00 94.00 83 ASN A CA 1
ATOM 640 C C . ASN A 1 83 ? 3.229 0.682 3.457 1.00 94.00 83 ASN A C 1
ATOM 642 O O . ASN A 1 83 ? 2.604 1.059 4.452 1.00 94.00 83 ASN A O 1
ATOM 646 N N . GLY A 1 84 ? 2.858 -0.403 2.769 1.00 91.38 84 GLY A N 1
ATOM 647 C CA . GLY A 1 84 ? 1.654 -1.189 3.071 1.00 91.38 84 GLY A CA 1
ATOM 648 C C . GLY A 1 84 ? 1.569 -1.672 4.526 1.00 91.38 84 GLY A C 1
ATOM 649 O O . GLY A 1 84 ? 0.486 -1.693 5.119 1.00 91.38 84 GLY A O 1
ATOM 650 N N . PHE A 1 85 ? 2.717 -1.950 5.154 1.00 94.12 85 PHE A N 1
ATOM 651 C CA . PHE A 1 85 ? 2.788 -2.323 6.572 1.00 94.12 85 PHE A CA 1
ATOM 652 C C . PHE A 1 85 ? 2.232 -1.242 7.509 1.00 94.12 85 PHE A C 1
ATOM 654 O O . PHE A 1 85 ? 1.701 -1.566 8.568 1.00 94.12 85 PHE A O 1
ATOM 661 N N . THR A 1 86 ? 2.342 0.039 7.142 1.00 95.81 86 THR A N 1
ATOM 662 C CA . THR A 1 86 ? 1.916 1.167 7.982 1.00 95.81 86 THR A CA 1
ATOM 663 C C . THR A 1 86 ? 0.398 1.168 8.122 1.00 95.81 86 THR A C 1
ATOM 665 O O . THR A 1 86 ? -0.126 1.254 9.235 1.00 95.81 86 THR A O 1
ATOM 668 N N . LEU A 1 87 ? -0.322 0.977 7.012 1.00 97.00 87 LEU A N 1
ATOM 669 C CA . LEU A 1 87 ? -1.777 0.843 7.033 1.00 97.00 87 LEU A CA 1
ATOM 670 C C . LEU A 1 87 ? -2.218 -0.392 7.826 1.00 97.00 87 LEU A C 1
ATOM 672 O O . LEU A 1 87 ? -3.157 -0.311 8.624 1.00 97.00 87 LEU A O 1
ATOM 676 N N . ALA A 1 88 ? -1.526 -1.520 7.639 1.00 96.56 88 ALA A N 1
ATOM 677 C CA . ALA A 1 88 ? -1.799 -2.750 8.372 1.00 96.56 88 ALA A CA 1
ATOM 678 C C . ALA A 1 88 ? -1.596 -2.567 9.886 1.00 96.56 88 ALA A C 1
ATOM 680 O O . ALA A 1 88 ? -2.473 -2.928 10.671 1.00 96.56 88 ALA A O 1
ATOM 681 N N . LEU A 1 89 ? -0.490 -1.944 10.302 1.00 97.00 89 LEU A N 1
ATOM 682 C CA . LEU A 1 89 ? -0.186 -1.658 11.703 1.00 97.00 89 LEU A CA 1
ATOM 683 C C . LEU A 1 89 ? -1.230 -0.730 12.330 1.00 97.00 89 LEU A C 1
ATOM 685 O O . LEU A 1 89 ? -1.754 -1.033 13.402 1.00 97.00 89 LEU A O 1
ATOM 689 N N . GLY A 1 90 ? -1.573 0.371 11.657 1.00 97.00 90 GLY A N 1
ATOM 690 C CA . GLY A 1 90 ? -2.588 1.300 12.154 1.00 97.00 90 GLY A CA 1
ATOM 691 C C . GLY A 1 90 ? -3.953 0.625 12.330 1.00 97.00 90 GLY A C 1
ATOM 692 O O . GLY A 1 90 ? -4.620 0.796 13.353 1.00 97.00 90 GLY A O 1
ATOM 693 N N . SER A 1 91 ? -4.323 -0.225 11.373 1.00 96.62 91 SER A N 1
ATOM 694 C CA . SER A 1 91 ? -5.555 -1.019 11.402 1.00 96.62 91 SER A CA 1
ATOM 695 C C . SER A 1 91 ? -5.551 -2.066 12.519 1.00 96.62 91 SER A C 1
ATOM 697 O O . SER A 1 91 ? -6.550 -2.222 13.216 1.00 96.62 91 SER A O 1
ATOM 699 N N . LEU A 1 92 ? -4.425 -2.744 12.755 1.00 95.94 92 LEU A N 1
ATOM 700 C CA . LEU A 1 92 ? -4.270 -3.690 13.864 1.00 95.94 92 LEU A CA 1
ATOM 701 C C . LEU A 1 92 ? -4.437 -3.005 15.223 1.00 95.94 92 LEU A C 1
ATOM 703 O O . LEU A 1 92 ? -5.194 -3.489 16.062 1.00 95.94 92 LEU A O 1
ATOM 707 N N . LEU A 1 93 ? -3.771 -1.867 15.435 1.00 94.88 93 LEU A N 1
ATOM 708 C CA . LEU A 1 93 ? -3.866 -1.112 16.687 1.00 94.88 93 LEU A CA 1
ATOM 709 C C . LEU A 1 93 ? -5.300 -0.644 16.960 1.00 94.88 93 LEU A C 1
ATOM 711 O O . LEU A 1 93 ? -5.791 -0.788 18.081 1.00 94.88 93 LEU A O 1
ATOM 715 N N . LEU A 1 94 ? -5.990 -0.150 15.928 1.00 92.94 94 LEU A N 1
ATOM 716 C CA . LEU A 1 94 ? -7.388 0.257 16.031 1.00 92.94 94 LEU A CA 1
ATOM 717 C C . LEU A 1 94 ? -8.316 -0.926 16.329 1.00 92.94 94 LEU A C 1
ATOM 719 O O . LEU A 1 94 ? -9.154 -0.829 17.224 1.00 92.94 94 LEU A O 1
ATOM 723 N N . GLY A 1 95 ? -8.162 -2.042 15.614 1.00 90.12 95 GLY A N 1
ATOM 724 C CA . GLY A 1 95 ? -8.985 -3.237 15.805 1.00 90.12 95 GLY A CA 1
ATOM 725 C C . GLY A 1 95 ? -8.814 -3.849 17.197 1.00 90.12 95 GLY A C 1
ATOM 726 O O . GLY A 1 95 ? -9.803 -4.140 17.872 1.00 90.12 95 GLY A O 1
ATOM 727 N N . LEU A 1 96 ? -7.566 -3.977 17.660 1.00 90.25 96 LEU A N 1
ATOM 728 C CA . LEU A 1 96 ? -7.249 -4.468 19.002 1.00 90.25 96 LEU A CA 1
ATOM 729 C C . LEU A 1 96 ? -7.781 -3.530 20.087 1.00 90.25 96 LEU A C 1
ATOM 731 O O . LEU A 1 96 ? -8.435 -3.994 21.021 1.00 90.25 96 LEU A O 1
ATOM 735 N N . GLY A 1 97 ? -7.547 -2.221 19.954 1.00 88.25 97 GLY A N 1
ATOM 736 C CA . GLY A 1 97 ? -8.069 -1.230 20.892 1.00 88.25 97 GLY A CA 1
ATOM 737 C C . GLY A 1 97 ? -9.595 -1.291 20.986 1.00 88.25 97 GLY A C 1
ATOM 738 O O . GLY A 1 97 ? -10.138 -1.388 22.083 1.00 88.25 97 GLY A O 1
ATOM 739 N N . TYR A 1 98 ? -10.285 -1.363 19.845 1.00 85.44 98 TYR A N 1
ATOM 740 C CA . TYR A 1 98 ? -11.744 -1.427 19.789 1.00 85.44 98 TYR A CA 1
ATOM 741 C C . TYR A 1 98 ? -12.326 -2.663 20.490 1.00 85.44 98 TYR A C 1
ATOM 743 O O . TYR A 1 98 ? -13.220 -2.535 21.327 1.00 85.44 98 TYR A O 1
ATOM 751 N N . VAL A 1 99 ? -11.816 -3.862 20.181 1.00 85.19 99 VAL A N 1
ATOM 752 C CA . VAL A 1 99 ? -12.318 -5.116 20.777 1.00 85.19 99 VAL A CA 1
ATOM 753 C C . VAL A 1 99 ? -12.101 -5.133 22.285 1.00 85.19 99 VAL A C 1
ATOM 755 O O . VAL A 1 99 ? -12.976 -5.566 23.037 1.00 85.19 99 VAL A O 1
ATOM 758 N N . MET A 1 100 ? -10.946 -4.650 22.741 1.00 83.31 100 MET A N 1
ATOM 759 C CA . MET A 1 100 ? -10.610 -4.656 24.161 1.00 83.31 100 MET A CA 1
ATOM 760 C C . MET A 1 100 ? -11.409 -3.604 24.939 1.00 83.31 100 MET A C 1
ATOM 762 O O . MET A 1 100 ? -11.844 -3.897 26.049 1.00 83.31 100 MET A O 1
ATOM 766 N N . THR A 1 101 ? -11.697 -2.435 24.352 1.00 76.25 101 THR A N 1
ATOM 767 C CA . THR A 1 101 ? -12.610 -1.440 24.942 1.00 76.25 101 THR A CA 1
ATOM 768 C C . THR A 1 101 ? -14.052 -1.956 25.017 1.00 76.25 101 THR A C 1
ATOM 770 O O . THR A 1 101 ? -14.691 -1.817 26.058 1.00 76.25 101 THR A O 1
ATOM 773 N N . GLY A 1 102 ? -14.558 -2.619 23.969 1.00 63.22 102 GLY A N 1
ATOM 774 C CA . GLY A 1 102 ? -15.911 -3.196 23.967 1.00 63.22 102 GLY A CA 1
ATOM 775 C C . GLY A 1 102 ? -16.112 -4.290 25.024 1.00 63.22 102 GLY A C 1
ATOM 776 O O . GLY A 1 102 ? -17.147 -4.334 25.684 1.00 63.22 102 GLY A O 1
ATOM 777 N N . ARG A 1 103 ? -15.093 -5.128 25.270 1.00 56.59 103 ARG A N 1
ATOM 778 C CA . ARG A 1 103 ? -15.107 -6.127 26.359 1.00 56.59 103 ARG A CA 1
ATOM 779 C C . ARG A 1 103 ? -15.164 -5.510 27.757 1.00 56.59 103 ARG A C 1
ATOM 781 O O . ARG A 1 103 ? -15.604 -6.181 28.685 1.00 56.59 103 ARG A O 1
ATOM 788 N N . MET A 1 104 ? -14.743 -4.256 27.909 1.00 59.16 104 MET A N 1
ATOM 789 C CA . MET A 1 104 ? -14.812 -3.521 29.174 1.00 59.16 104 MET A CA 1
ATOM 790 C C . MET A 1 104 ? -16.136 -2.753 29.350 1.00 59.16 104 MET A C 1
ATOM 792 O O . MET A 1 104 ? -16.239 -1.937 30.259 1.00 59.16 104 MET A O 1
ATOM 796 N N . ARG A 1 105 ? -17.161 -3.029 28.519 1.00 60.84 105 ARG A N 1
ATOM 797 C CA . ARG A 1 105 ? -18.504 -2.408 28.570 1.00 60.84 105 ARG A CA 1
ATOM 798 C C . ARG A 1 105 ? -18.485 -0.877 28.486 1.00 60.84 105 ARG A C 1
ATOM 800 O O . ARG A 1 105 ? -19.341 -0.191 29.041 1.00 60.84 105 ARG A O 1
ATOM 807 N N . GLU A 1 106 ? -17.512 -0.322 27.772 1.00 52.50 106 GLU A N 1
ATOM 808 C CA . GLU A 1 106 ? -17.425 1.120 27.554 1.00 52.50 106 GLU A CA 1
ATOM 809 C C . GLU A 1 106 ? -18.071 1.506 26.226 1.00 52.50 106 GLU A C 1
ATOM 811 O O . GLU A 1 106 ? -17.967 0.782 25.233 1.00 52.50 106 GLU A O 1
ATOM 816 N N . LYS A 1 107 ? -18.726 2.674 26.186 1.00 55.53 107 LYS A N 1
ATOM 817 C CA . LYS A 1 107 ? -19.242 3.257 24.941 1.00 55.53 107 LYS A CA 1
ATOM 818 C C . LYS A 1 107 ? -18.088 3.364 23.945 1.00 55.53 107 LYS A C 1
ATOM 820 O O . LYS A 1 107 ? -17.209 4.210 24.104 1.00 55.53 107 LYS A O 1
ATOM 825 N N . ALA A 1 108 ? -18.082 2.503 22.931 1.00 56.47 108 ALA A N 1
ATOM 826 C CA . ALA A 1 108 ? -17.041 2.508 21.918 1.00 56.47 108 ALA A CA 1
ATOM 827 C C . ALA A 1 108 ? -16.959 3.899 21.264 1.00 56.47 108 ALA A C 1
ATOM 829 O O . ALA A 1 108 ? -17.965 4.439 20.804 1.00 56.47 108 ALA A O 1
ATOM 830 N N . ALA A 1 109 ? -15.758 4.482 21.202 1.00 57.34 109 ALA A N 1
ATOM 831 C CA . ALA A 1 109 ? -15.547 5.820 20.634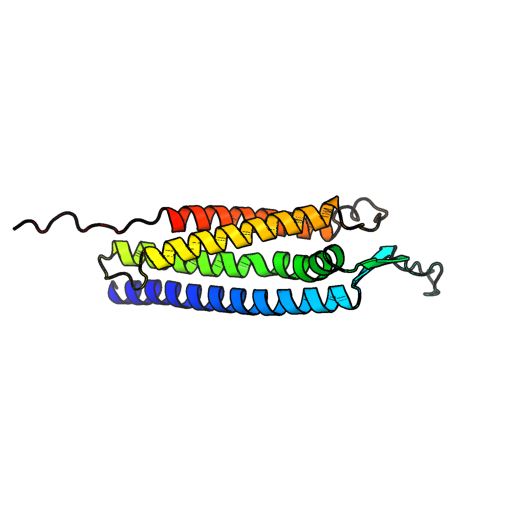 1.00 57.34 109 ALA A CA 1
ATOM 832 C C . ALA A 1 109 ? -15.844 5.896 19.119 1.00 57.34 109 ALA A C 1
ATOM 834 O O . ALA A 1 109 ? -15.941 6.983 18.546 1.00 57.34 109 ALA A O 1
ATOM 835 N N . VAL A 1 110 ? -15.978 4.743 18.455 1.00 68.62 110 VAL A N 1
ATOM 836 C CA . VAL A 1 110 ? -16.150 4.611 17.007 1.00 68.62 110 VAL A CA 1
ATOM 837 C C . VAL A 1 110 ? -17.420 3.809 16.724 1.00 68.62 110 VAL A C 1
ATOM 839 O O . VAL A 1 110 ? -17.631 2.736 17.284 1.00 68.62 110 VAL A O 1
ATOM 842 N N . SER A 1 111 ? -18.282 4.324 15.846 1.00 80.12 111 SER A N 1
ATOM 843 C CA . SER A 1 111 ? -19.510 3.628 15.454 1.00 80.12 111 SER A CA 1
ATOM 844 C C . SER A 1 111 ? -19.213 2.425 14.552 1.00 80.12 111 SER A C 1
ATOM 846 O O . SER A 1 111 ? -18.263 2.458 13.767 1.00 80.12 111 SER A O 1
ATOM 848 N N . ILE A 1 112 ? -20.072 1.394 14.585 1.00 82.62 112 ILE A N 1
ATOM 849 C CA . ILE A 1 112 ? -19.979 0.233 13.672 1.00 82.62 112 ILE A CA 1
ATOM 850 C C . ILE A 1 112 ? -19.868 0.687 12.215 1.00 82.62 112 ILE A C 1
ATOM 852 O O . ILE A 1 112 ? -19.072 0.150 11.453 1.00 82.62 112 ILE A O 1
ATOM 856 N N . PHE A 1 113 ? -20.653 1.695 11.825 1.00 84.88 113 PHE A N 1
ATOM 857 C CA . PHE A 1 113 ? -20.626 2.229 10.467 1.00 84.88 113 PHE A CA 1
ATOM 858 C C . PHE A 1 113 ? -19.214 2.658 10.043 1.00 84.88 113 PHE A C 1
ATOM 860 O O . PHE A 1 113 ? -18.766 2.290 8.961 1.00 84.88 113 PHE A O 1
ATOM 867 N N . LYS A 1 114 ? -18.483 3.370 10.913 1.00 88.50 114 LYS A N 1
ATOM 868 C CA . LYS A 1 114 ? -17.101 3.796 10.644 1.00 88.50 114 LYS A CA 1
ATOM 869 C C . LYS A 1 114 ? -16.144 2.606 10.548 1.00 88.50 114 LYS A C 1
ATOM 871 O O . LYS A 1 114 ? -15.268 2.613 9.693 1.00 88.50 114 LYS A O 1
ATOM 876 N N . MET A 1 115 ? -16.340 1.576 11.373 1.00 89.19 115 MET A N 1
ATOM 877 C CA . MET A 1 115 ? -15.543 0.343 11.317 1.00 89.19 115 MET A CA 1
ATOM 878 C C . MET A 1 115 ? -15.765 -0.400 9.999 1.00 89.19 115 MET A C 1
ATOM 880 O O . MET A 1 115 ? -14.807 -0.771 9.333 1.00 89.19 115 MET A O 1
ATOM 884 N N . ARG A 1 116 ? -17.018 -0.538 9.554 1.00 90.38 116 ARG A N 1
ATOM 885 C CA . ARG A 1 116 ? -17.336 -1.157 8.259 1.00 90.38 116 ARG A CA 1
ATOM 886 C C . ARG A 1 116 ? -16.811 -0.343 7.081 1.00 90.38 116 ARG A C 1
ATOM 888 O O . ARG A 1 116 ? -16.307 -0.925 6.127 1.00 90.38 116 ARG A O 1
ATOM 895 N N . LEU A 1 117 ? -16.901 0.986 7.152 1.00 93.06 117 LEU A N 1
ATOM 896 C CA . LEU A 1 117 ? -16.332 1.871 6.137 1.00 93.06 117 LEU A CA 1
ATOM 897 C C . LEU A 1 117 ? -14.812 1.694 6.039 1.00 93.06 117 LEU A C 1
ATOM 899 O O . LEU A 1 117 ? -14.288 1.574 4.935 1.00 93.06 117 LEU A O 1
ATOM 903 N N . LEU A 1 118 ? -14.123 1.603 7.181 1.00 94.31 118 LEU A N 1
ATOM 904 C CA . LEU A 1 118 ? -12.704 1.259 7.216 1.00 94.31 118 LEU A CA 1
ATOM 905 C C . LEU A 1 118 ? -12.459 -0.119 6.591 1.00 94.31 118 LEU A C 1
ATOM 907 O O . LEU A 1 118 ? -11.567 -0.249 5.765 1.00 94.31 118 LEU A O 1
ATOM 911 N N . GLY A 1 119 ? -13.272 -1.127 6.914 1.00 95.50 119 GLY A N 1
ATOM 912 C CA . GLY A 1 119 ? -13.162 -2.457 6.313 1.00 95.50 119 GLY A CA 1
ATOM 913 C C . GLY A 1 119 ? -13.231 -2.433 4.782 1.00 95.50 119 GLY A C 1
ATOM 914 O O . GLY A 1 119 ? -12.373 -3.013 4.121 1.00 95.50 119 GLY A O 1
ATOM 915 N N . TRP A 1 120 ? -14.186 -1.699 4.206 1.00 96.81 120 TRP A N 1
ATOM 916 C CA . TRP A 1 120 ? -14.264 -1.505 2.753 1.00 96.81 120 TRP A CA 1
ATOM 917 C C . TRP A 1 120 ? -13.050 -0.769 2.186 1.00 96.81 120 TRP A C 1
ATOM 919 O O . TRP A 1 120 ? -12.516 -1.185 1.161 1.00 96.81 120 TRP A O 1
ATOM 929 N N . TYR A 1 121 ? -12.587 0.284 2.861 1.00 96.88 121 TYR A N 1
ATOM 930 C CA . TYR A 1 121 ? -11.378 1.008 2.470 1.00 96.88 121 TYR A CA 1
ATOM 931 C C . TYR A 1 121 ? -10.148 0.090 2.424 1.00 96.88 121 TYR A C 1
ATOM 933 O O . TYR A 1 121 ? -9.443 0.069 1.419 1.00 96.88 121 TYR A O 1
ATOM 941 N N . LEU A 1 122 ? -9.928 -0.730 3.457 1.00 97.75 122 LEU A N 1
ATOM 942 C CA . LEU A 1 122 ? -8.826 -1.697 3.488 1.00 97.75 122 LEU A CA 1
ATOM 943 C C . LEU A 1 122 ? -8.942 -2.727 2.359 1.00 97.75 122 LEU A C 1
ATOM 945 O O . LEU A 1 122 ? -7.938 -3.062 1.739 1.00 97.75 122 LEU A O 1
ATOM 949 N N . GLY A 1 123 ? -10.159 -3.190 2.056 1.00 97.19 123 GLY A N 1
ATOM 950 C CA . GLY A 1 123 ? -10.408 -4.096 0.933 1.00 97.19 123 GLY A CA 1
ATOM 951 C C . GLY A 1 123 ? -10.062 -3.474 -0.424 1.00 97.19 123 GLY A C 1
ATOM 952 O O . GLY A 1 123 ? -9.448 -4.135 -1.259 1.00 97.19 123 GLY A O 1
ATOM 953 N N . LEU A 1 124 ? -10.395 -2.195 -0.631 1.00 96.88 124 LEU A N 1
ATOM 954 C CA . LEU A 1 124 ? -10.041 -1.460 -1.851 1.00 96.88 124 LEU A CA 1
ATOM 955 C C . LEU A 1 124 ? -8.527 -1.266 -1.983 1.00 96.88 124 LEU A C 1
ATOM 957 O O . LEU A 1 124 ? -7.980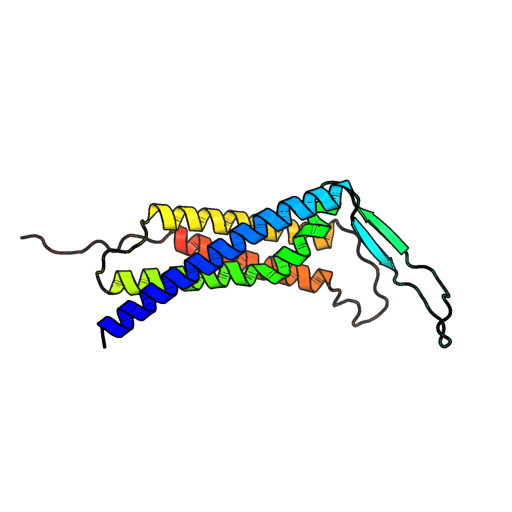 -1.503 -3.058 1.00 96.88 124 LEU A O 1
ATOM 961 N N . VAL A 1 125 ? -7.839 -0.889 -0.899 1.00 96.38 125 VAL A N 1
ATOM 962 C CA . VAL A 1 125 ? -6.372 -0.757 -0.909 1.00 96.38 125 VAL A CA 1
ATOM 963 C C . VAL A 1 125 ? -5.712 -2.112 -1.160 1.00 96.38 125 VAL A C 1
ATOM 965 O O . VAL A 1 125 ? -4.781 -2.192 -1.951 1.00 96.38 125 VAL A O 1
ATOM 968 N N . ALA A 1 126 ? -6.218 -3.196 -0.569 1.00 96.94 126 ALA A N 1
ATOM 969 C CA . ALA A 1 126 ? -5.696 -4.534 -0.823 1.00 96.94 126 ALA A CA 1
ATOM 970 C C . ALA A 1 126 ? -5.845 -4.959 -2.292 1.00 96.94 126 ALA A C 1
ATOM 972 O O . ALA A 1 126 ? -4.912 -5.515 -2.868 1.00 96.94 126 ALA A O 1
ATOM 973 N N . ALA A 1 127 ? -6.996 -4.671 -2.909 1.00 95.69 127 ALA A N 1
ATOM 974 C CA . ALA A 1 127 ? -7.214 -4.931 -4.329 1.00 95.69 127 ALA A CA 1
ATOM 975 C C . ALA A 1 127 ? -6.248 -4.116 -5.202 1.00 95.69 127 ALA A C 1
ATOM 977 O O . ALA A 1 127 ? -5.639 -4.673 -6.112 1.00 95.69 127 ALA A O 1
ATOM 978 N N . LEU A 1 128 ? -6.053 -2.831 -4.885 1.00 93.81 128 LEU A N 1
ATOM 979 C CA . LEU A 1 128 ? -5.071 -1.982 -5.560 1.00 93.81 128 LEU A CA 1
ATOM 980 C C . LEU A 1 128 ? -3.657 -2.563 -5.439 1.00 93.81 128 LEU A C 1
ATOM 982 O O . LEU A 1 128 ? -2.971 -2.695 -6.444 1.00 93.81 128 LEU A O 1
ATOM 986 N N . MET A 1 129 ? -3.237 -2.958 -4.234 1.00 94.00 129 MET A N 1
ATOM 987 C CA . MET A 1 129 ? -1.919 -3.559 -4.013 1.00 94.00 129 MET A CA 1
ATOM 988 C C . MET A 1 129 ? -1.732 -4.847 -4.817 1.00 94.00 129 MET A C 1
ATOM 990 O O . MET A 1 129 ? -0.666 -5.060 -5.384 1.00 94.00 129 MET A O 1
ATOM 994 N N . PHE A 1 130 ? -2.759 -5.692 -4.895 1.00 92.19 130 PHE A N 1
ATOM 995 C CA . PHE A 1 130 ? -2.692 -6.910 -5.695 1.00 92.19 130 PHE A CA 1
ATOM 996 C C . PHE A 1 130 ? -2.531 -6.604 -7.190 1.00 92.19 130 PHE A C 1
ATOM 998 O O . PHE A 1 130 ? -1.659 -7.184 -7.831 1.00 92.19 130 PHE A O 1
ATOM 1005 N N . VAL A 1 131 ? -3.319 -5.667 -7.729 1.00 90.69 131 VAL A N 1
ATOM 1006 C CA . VAL A 1 131 ? -3.221 -5.249 -9.137 1.00 90.69 131 VAL A CA 1
ATOM 1007 C C . VAL A 1 131 ? -1.843 -4.659 -9.438 1.00 90.69 131 VAL A C 1
ATOM 1009 O O . VAL A 1 131 ? -1.200 -5.103 -10.381 1.00 90.69 131 VAL A O 1
ATOM 1012 N N . LEU A 1 132 ? -1.343 -3.745 -8.599 1.00 89.44 132 LEU A N 1
ATOM 1013 C CA . LEU A 1 132 ? -0.012 -3.149 -8.765 1.00 89.44 132 LEU A CA 1
ATOM 1014 C C . LEU A 1 132 ? 1.104 -4.201 -8.732 1.00 89.44 132 LEU A C 1
ATOM 1016 O O . LEU A 1 132 ? 2.022 -4.144 -9.545 1.00 89.44 132 LEU A O 1
ATOM 1020 N N . GLY A 1 133 ? 1.011 -5.185 -7.831 1.00 86.50 133 GLY A N 1
ATOM 1021 C CA . GLY A 1 133 ? 1.972 -6.284 -7.766 1.00 86.50 133 GLY A CA 1
ATOM 1022 C C . GLY A 1 133 ? 1.961 -7.151 -9.029 1.00 86.50 133 GLY A C 1
ATOM 1023 O O . GLY A 1 133 ? 3.021 -7.479 -9.559 1.00 86.50 133 GLY A O 1
ATOM 1024 N N . VAL A 1 134 ? 0.775 -7.508 -9.531 1.00 85.81 134 VAL A N 1
ATOM 1025 C CA . VAL A 1 134 ? 0.635 -8.273 -10.782 1.00 85.81 134 VAL A CA 1
ATOM 1026 C C . VAL A 1 134 ? 1.198 -7.477 -11.962 1.00 85.81 134 VAL A C 1
ATOM 1028 O O . VAL A 1 134 ? 1.997 -8.014 -12.729 1.00 85.81 134 VAL A O 1
ATOM 1031 N N . ASP A 1 135 ? 0.859 -6.192 -12.071 1.00 83.56 135 ASP A N 1
ATOM 1032 C CA . ASP A 1 135 ? 1.349 -5.321 -13.142 1.00 83.56 135 ASP A CA 1
ATOM 1033 C C . ASP A 1 135 ? 2.873 -5.195 -13.144 1.00 83.56 135 ASP A C 1
ATOM 1035 O O . ASP A 1 135 ? 3.509 -5.332 -14.192 1.00 83.56 135 ASP A O 1
ATOM 1039 N N . ARG A 1 136 ? 3.469 -5.063 -11.957 1.00 77.00 136 ARG A N 1
ATOM 1040 C CA . ARG A 1 136 ? 4.919 -5.002 -11.766 1.00 77.00 136 ARG A CA 1
ATOM 1041 C C . ARG A 1 136 ? 5.677 -6.225 -12.271 1.00 77.00 136 ARG A C 1
ATOM 1043 O O . ARG A 1 136 ? 6.743 -6.064 -12.850 1.00 77.00 136 ARG A O 1
ATOM 1050 N N . VAL A 1 137 ? 5.164 -7.432 -12.043 1.00 77.31 137 VAL A N 1
ATOM 1051 C CA . VAL A 1 137 ? 5.882 -8.670 -12.403 1.00 77.31 137 VAL A CA 1
ATOM 1052 C C . VAL A 1 137 ? 5.617 -9.095 -13.836 1.00 77.31 137 VAL A C 1
ATOM 1054 O O . VAL A 1 137 ? 6.519 -9.598 -14.504 1.00 77.31 137 VAL A O 1
ATOM 1057 N N . PHE A 1 138 ? 4.378 -8.951 -14.304 1.00 75.44 138 PHE A N 1
ATOM 1058 C CA . PHE A 1 138 ? 3.951 -9.580 -15.553 1.00 75.44 138 PHE A CA 1
ATOM 1059 C C . PHE A 1 138 ? 3.889 -8.622 -16.741 1.00 75.44 138 PHE A C 1
ATOM 1061 O O . PHE A 1 138 ? 3.964 -9.088 -17.877 1.00 75.44 138 PHE A O 1
ATOM 1068 N N . PHE A 1 139 ? 3.741 -7.317 -16.504 1.00 75.31 139 PHE A N 1
ATOM 1069 C CA . PHE A 1 139 ? 3.465 -6.350 -17.569 1.00 75.31 139 PHE A CA 1
ATOM 1070 C C . PHE A 1 139 ? 4.534 -5.265 -17.713 1.00 75.31 139 PHE A C 1
ATOM 1072 O O . PHE A 1 139 ? 4.674 -4.705 -18.801 1.00 75.31 139 PHE A O 1
ATOM 1079 N N . ILE A 1 140 ? 5.309 -4.991 -16.663 1.00 74.88 140 ILE A N 1
ATOM 1080 C CA . ILE A 1 140 ? 6.434 -4.059 -16.725 1.00 74.88 140 ILE A CA 1
ATOM 1081 C C . ILE A 1 140 ? 7.719 -4.837 -17.042 1.00 74.88 140 ILE A C 1
ATOM 1083 O O . ILE A 1 140 ? 8.041 -5.784 -16.324 1.00 74.88 140 ILE A O 1
ATOM 1087 N N . PRO A 1 141 ? 8.449 -4.477 -18.113 1.00 70.06 141 PRO A N 1
ATOM 1088 C CA . PRO A 1 141 ? 9.682 -5.163 -18.464 1.00 70.06 141 PRO A CA 1
ATOM 1089 C C . PRO A 1 141 ? 10.762 -4.900 -17.411 1.00 70.06 141 PRO A C 1
ATOM 1091 O O . PRO A 1 141 ? 11.043 -3.756 -17.058 1.00 70.06 141 PRO A O 1
ATOM 1094 N N . HIS A 1 142 ? 11.371 -5.983 -16.944 1.00 68.38 142 HIS A N 1
ATOM 1095 C CA . HIS A 1 142 ? 12.510 -6.003 -16.032 1.00 68.38 142 HIS A CA 1
ATOM 1096 C C . HIS A 1 142 ? 13.731 -6.559 -16.765 1.00 68.38 142 HIS A C 1
ATOM 1098 O O . HIS A 1 142 ? 13.619 -7.362 -17.696 1.00 68.38 142 HIS A O 1
ATOM 1104 N N . GLY A 1 143 ? 14.907 -6.066 -16.387 1.00 59.03 143 GLY A N 1
ATOM 1105 C CA . GLY A 1 143 ? 16.166 -6.506 -16.965 1.00 59.03 143 GLY A CA 1
ATOM 1106 C C . GLY A 1 143 ? 16.476 -7.961 -16.647 1.00 59.03 143 GLY A C 1
ATOM 1107 O O . GLY A 1 143 ? 16.246 -8.421 -15.533 1.00 59.03 143 GLY A O 1
ATOM 1108 N N . VAL A 1 144 ? 17.042 -8.700 -17.604 1.00 55.09 144 VAL A N 1
ATOM 1109 C CA . VAL A 1 144 ? 17.511 -10.066 -17.337 1.00 55.09 144 VAL A CA 1
ATOM 1110 C C . VAL A 1 144 ? 18.799 -9.962 -16.527 1.00 55.09 144 VAL A C 1
ATOM 1112 O O . VAL A 1 144 ? 19.881 -9.779 -17.079 1.00 55.09 144 VAL A O 1
ATOM 1115 N N . GLY A 1 145 ? 18.699 -10.023 -15.204 1.00 51.50 145 GLY A N 1
ATOM 1116 C CA . GLY A 1 145 ? 19.885 -10.049 -14.364 1.00 51.50 145 GLY A CA 1
ATOM 1117 C C . GLY A 1 145 ? 20.680 -11.338 -14.613 1.00 51.50 145 GLY A C 1
ATOM 1118 O O . GLY A 1 145 ? 20.189 -12.436 -14.343 1.00 51.50 145 GLY A O 1
ATOM 1119 N N . GLU A 1 146 ? 21.909 -11.238 -15.118 1.00 47.50 146 GLU A N 1
ATOM 1120 C CA . GLU A 1 146 ? 22.782 -12.397 -15.339 1.00 47.50 146 GLU A CA 1
ATOM 1121 C C . GLU A 1 146 ? 23.322 -12.925 -13.991 1.00 47.50 146 GLU A C 1
ATOM 1123 O O . GLU A 1 146 ? 24.120 -12.265 -13.326 1.00 47.50 146 GLU A O 1
ATOM 1128 N N . GLY A 1 147 ? 22.869 -14.108 -13.544 1.00 47.00 147 GLY A N 1
ATOM 1129 C CA . GLY A 1 147 ? 23.328 -14.736 -12.294 1.00 47.00 147 GLY A CA 1
ATOM 1130 C C . GLY A 1 147 ? 22.282 -15.579 -11.544 1.00 47.00 147 GLY A C 1
ATOM 1131 O O . GLY A 1 147 ? 21.106 -15.619 -11.880 1.00 47.00 147 GLY A O 1
ATOM 1132 N N . LEU A 1 148 ? 22.718 -16.296 -10.499 1.00 40.91 148 LEU A N 1
ATOM 1133 C CA . LEU A 1 148 ? 21.847 -17.141 -9.653 1.00 40.91 148 LEU A CA 1
ATOM 1134 C C . LEU A 1 148 ? 21.220 -16.347 -8.483 1.00 40.91 148 LEU A C 1
ATOM 1136 O O . LEU A 1 148 ? 20.192 -16.742 -7.941 1.00 40.91 148 LEU A O 1
ATOM 1140 N N . LEU A 1 149 ? 21.829 -15.206 -8.123 1.00 46.34 149 LEU A N 1
ATOM 1141 C CA . LEU A 1 149 ? 21.353 -14.233 -7.123 1.00 46.34 149 LEU A CA 1
ATOM 1142 C C . LEU A 1 149 ? 20.659 -13.011 -7.745 1.00 46.34 149 LEU A C 1
ATOM 1144 O O . LEU A 1 149 ? 19.962 -12.291 -7.040 1.00 46.34 149 LEU A O 1
ATOM 1148 N N . SER A 1 150 ? 20.799 -12.803 -9.052 1.00 48.25 150 SER A N 1
ATOM 1149 C CA . SER A 1 150 ? 20.084 -11.768 -9.804 1.00 48.25 150 SER A CA 1
ATOM 1150 C C . SER A 1 150 ? 18.601 -12.101 -10.024 1.00 48.25 150 SER A C 1
ATOM 1152 O O . SER A 1 150 ? 17.832 -11.242 -10.433 1.00 48.25 150 SER A O 1
ATOM 1154 N N . TRP A 1 151 ? 18.187 -13.338 -9.718 1.00 42.91 151 TRP A N 1
ATOM 1155 C CA . TRP A 1 151 ? 16.786 -13.768 -9.725 1.00 42.91 151 TRP A CA 1
ATOM 1156 C C . TRP A 1 151 ? 16.021 -13.372 -8.448 1.00 42.91 151 TRP A C 1
ATOM 1158 O O . TRP A 1 151 ? 14.791 -13.352 -8.448 1.00 42.91 151 TRP A O 1
ATOM 1168 N N . MET A 1 152 ? 16.724 -12.976 -7.374 1.00 51.59 152 MET A N 1
ATOM 1169 C CA . MET A 1 152 ? 16.142 -12.174 -6.284 1.00 51.59 152 MET A CA 1
ATOM 1170 C C . MET A 1 152 ? 16.092 -10.706 -6.712 1.00 51.59 152 MET A C 1
ATOM 1172 O O . MET A 1 152 ? 16.610 -9.806 -6.053 1.00 51.59 152 MET A O 1
ATOM 1176 N N . ASP A 1 153 ? 15.491 -10.502 -7.874 1.00 65.81 153 ASP A N 1
ATOM 1177 C CA . ASP A 1 153 ? 15.299 -9.201 -8.460 1.00 65.81 153 ASP A CA 1
ATOM 1178 C C . ASP A 1 153 ? 14.387 -8.385 -7.539 1.00 65.81 153 ASP A C 1
ATOM 1180 O O . ASP A 1 153 ? 13.453 -8.922 -6.923 1.00 65.81 153 ASP A O 1
ATOM 1184 N N . TRP A 1 154 ? 14.664 -7.091 -7.411 1.00 72.44 154 TRP A N 1
ATOM 1185 C CA . TRP A 1 154 ? 13.910 -6.195 -6.531 1.00 72.44 154 TRP A CA 1
ATOM 1186 C C . TRP A 1 154 ? 12.397 -6.287 -6.802 1.00 72.44 154 TRP A C 1
ATOM 1188 O O . TRP A 1 154 ? 11.597 -6.277 -5.867 1.00 72.44 154 TRP A O 1
ATOM 1198 N N . TYR A 1 155 ? 12.012 -6.528 -8.057 1.00 75.00 155 TYR A N 1
ATOM 1199 C CA . TYR A 1 155 ? 10.631 -6.736 -8.495 1.00 75.00 155 TYR A CA 1
ATOM 1200 C C . TYR A 1 155 ? 9.942 -7.950 -7.845 1.00 75.00 155 TYR A C 1
ATOM 1202 O O . TYR A 1 155 ? 8.750 -7.890 -7.546 1.00 75.00 155 TYR A O 1
ATOM 1210 N N . VAL A 1 156 ? 10.662 -9.046 -7.572 1.00 78.06 156 VAL A N 1
ATOM 1211 C CA . VAL A 1 156 ? 10.091 -10.224 -6.888 1.00 78.06 156 VAL A CA 1
ATOM 1212 C C . VAL A 1 156 ? 9.835 -9.909 -5.417 1.00 78.06 156 VAL A C 1
ATOM 1214 O O . VAL A 1 156 ? 8.791 -10.275 -4.876 1.00 78.06 156 VAL A O 1
ATOM 1217 N N . LEU A 1 157 ? 10.759 -9.201 -4.761 1.00 81.62 157 LEU A N 1
ATOM 1218 C CA . LEU A 1 157 ? 10.566 -8.745 -3.382 1.00 81.62 157 LEU A CA 1
ATOM 1219 C C . LEU A 1 157 ? 9.419 -7.737 -3.289 1.00 81.62 157 LEU A C 1
ATOM 1221 O O . LEU A 1 157 ? 8.589 -7.834 -2.385 1.00 81.62 157 LEU A O 1
ATOM 1225 N N . GLU A 1 158 ? 9.331 -6.819 -4.250 1.00 84.62 158 GLU A N 1
ATOM 1226 C CA . GLU A 1 158 ? 8.240 -5.858 -4.367 1.00 84.62 158 GLU A CA 1
ATOM 1227 C C . GLU A 1 158 ? 6.893 -6.570 -4.551 1.00 84.62 158 GLU A C 1
ATOM 1229 O O . GLU A 1 158 ? 5.921 -6.254 -3.862 1.00 84.62 158 GLU A O 1
ATOM 1234 N N . PHE A 1 159 ? 6.826 -7.585 -5.412 1.00 86.94 159 PHE A N 1
ATOM 1235 C CA . PHE A 1 159 ? 5.630 -8.405 -5.602 1.00 86.94 159 PHE A CA 1
ATOM 1236 C C . PHE A 1 159 ? 5.218 -9.175 -4.351 1.00 86.94 159 PHE A C 1
ATOM 1238 O O . PHE A 1 159 ? 4.037 -9.210 -3.989 1.00 86.94 159 PHE A O 1
ATOM 1245 N N . LEU A 1 160 ? 6.187 -9.793 -3.674 1.00 88.94 160 LEU A N 1
ATOM 1246 C CA . LEU A 1 160 ? 5.939 -10.503 -2.425 1.00 88.94 160 LEU A CA 1
ATOM 1247 C C . LEU A 1 160 ? 5.417 -9.541 -1.360 1.00 88.94 160 LEU A C 1
ATOM 1249 O O . LEU A 1 160 ? 4.443 -9.867 -0.685 1.00 88.94 160 LEU A O 1
ATOM 1253 N N . ALA A 1 161 ? 5.991 -8.341 -1.252 1.00 91.12 161 ALA A N 1
ATOM 1254 C CA . ALA A 1 161 ? 5.502 -7.305 -0.351 1.00 91.12 161 ALA A CA 1
ATOM 1255 C C . ALA A 1 161 ? 4.053 -6.915 -0.682 1.00 91.12 161 ALA A C 1
ATOM 1257 O O . ALA A 1 161 ? 3.203 -6.938 0.208 1.00 91.12 161 ALA A O 1
ATOM 1258 N N . HIS A 1 162 ? 3.735 -6.645 -1.952 1.00 93.19 162 HIS A N 1
ATOM 1259 C CA . HIS A 1 162 ? 2.362 -6.364 -2.382 1.00 93.19 162 HIS A CA 1
ATOM 1260 C C . HIS A 1 162 ? 1.393 -7.479 -1.991 1.00 93.19 162 HIS A C 1
ATOM 1262 O O . HIS A 1 162 ? 0.353 -7.216 -1.388 1.00 93.19 162 HIS A O 1
ATOM 1268 N N . THR A 1 163 ? 1.756 -8.726 -2.288 1.00 91.81 163 THR A N 1
ATOM 1269 C CA . THR A 1 163 ? 0.915 -9.898 -2.029 1.00 91.81 163 THR A CA 1
ATOM 1270 C C . THR A 1 163 ? 0.690 -10.101 -0.533 1.00 91.81 163 THR A C 1
ATOM 1272 O O . THR A 1 163 ? -0.448 -10.265 -0.090 1.00 91.81 163 THR A O 1
ATOM 1275 N N . VAL A 1 164 ? 1.756 -10.049 0.269 1.00 94.44 164 VAL A N 1
ATOM 1276 C CA . VAL A 1 164 ? 1.685 -10.220 1.725 1.00 94.44 164 VAL A CA 1
ATOM 1277 C C . VAL A 1 164 ? 0.813 -9.135 2.348 1.00 94.44 164 VAL A C 1
ATOM 1279 O O . VAL A 1 164 ? -0.106 -9.448 3.108 1.00 94.44 164 VAL A O 1
ATOM 1282 N N . TRP A 1 165 ? 1.042 -7.867 2.004 1.00 95.00 165 TRP A N 1
ATOM 1283 C CA . TRP A 1 165 ? 0.262 -6.769 2.569 1.00 95.00 165 TRP A CA 1
ATOM 1284 C C . TRP A 1 165 ? -1.189 -6.784 2.097 1.00 95.00 165 TRP A C 1
ATOM 1286 O O . TRP A 1 165 ? -2.077 -6.582 2.922 1.00 95.00 165 TRP A O 1
ATOM 1296 N N . ALA A 1 166 ? -1.460 -7.110 0.831 1.00 96.06 166 ALA A N 1
ATOM 1297 C CA . ALA A 1 166 ? -2.824 -7.278 0.336 1.00 96.06 166 ALA A CA 1
ATOM 1298 C C . ALA A 1 166 ? -3.582 -8.352 1.133 1.00 96.06 166 ALA A C 1
ATOM 1300 O O . ALA A 1 166 ? -4.707 -8.115 1.572 1.00 96.06 166 ALA A O 1
ATOM 1301 N N . VAL A 1 167 ? -2.957 -9.503 1.403 1.00 96.69 167 VAL A N 1
ATOM 1302 C CA . VAL A 1 167 ? -3.566 -10.567 2.219 1.00 96.69 167 VAL A CA 1
ATOM 1303 C C . VAL A 1 167 ? -3.838 -10.086 3.645 1.00 96.69 167 VAL A C 1
ATOM 1305 O O . VAL A 1 167 ? -4.942 -10.277 4.156 1.00 96.69 167 VAL A O 1
ATOM 1308 N N . VAL A 1 168 ? -2.870 -9.426 4.287 1.00 96.81 168 VAL A N 1
ATOM 1309 C CA . VAL A 1 168 ? -3.043 -8.883 5.645 1.00 96.81 168 VAL A CA 1
ATOM 1310 C C . VAL A 1 168 ? -4.196 -7.877 5.690 1.00 96.81 168 VAL A C 1
ATOM 1312 O O . VAL A 1 168 ? -5.058 -7.957 6.568 1.00 96.81 168 VAL A O 1
ATOM 1315 N N . LEU A 1 169 ? -4.257 -6.960 4.724 1.00 97.44 169 LEU A N 1
ATOM 1316 C CA . LEU A 1 169 ? -5.319 -5.964 4.626 1.00 97.44 169 LEU A CA 1
ATOM 1317 C C . LEU A 1 169 ? -6.685 -6.598 4.342 1.00 97.44 169 LEU A C 1
ATOM 1319 O O . LEU A 1 169 ? -7.668 -6.150 4.922 1.00 97.44 169 LEU A O 1
ATOM 1323 N N . LEU A 1 170 ? -6.765 -7.664 3.539 1.00 97.06 170 LEU A N 1
ATOM 1324 C CA . LEU A 1 170 ? -8.009 -8.415 3.316 1.00 97.06 170 LEU A CA 1
ATOM 1325 C C . LEU A 1 170 ? -8.509 -9.101 4.588 1.00 97.06 170 LEU A C 1
ATOM 1327 O O . LEU A 1 170 ? -9.706 -9.066 4.877 1.00 97.06 170 LEU A O 1
ATOM 1331 N N . VAL A 1 171 ? -7.609 -9.699 5.371 1.00 96.81 171 VAL A N 1
ATOM 1332 C CA . VAL A 1 171 ? -7.965 -10.307 6.662 1.00 96.81 171 VAL A CA 1
ATOM 1333 C C . VAL A 1 171 ? -8.502 -9.242 7.620 1.00 96.81 171 VAL A C 1
ATOM 1335 O O . VAL A 1 171 ? -9.543 -9.440 8.249 1.00 96.81 171 VAL A O 1
ATOM 1338 N N . LEU A 1 172 ? -7.840 -8.085 7.691 1.00 96.50 172 LEU A N 1
ATOM 1339 C CA . LEU A 1 172 ? -8.290 -6.956 8.506 1.00 96.50 172 LEU A CA 1
ATOM 1340 C C . LEU A 1 172 ? -9.622 -6.390 8.002 1.00 96.50 172 LEU A C 1
ATOM 1342 O O . LEU A 1 172 ? -10.522 -6.149 8.803 1.00 96.50 172 LEU A O 1
ATOM 1346 N N . ALA A 1 173 ? -9.793 -6.239 6.691 1.00 96.62 173 ALA A N 1
ATOM 1347 C CA . ALA A 1 173 ? -11.043 -5.815 6.073 1.00 96.62 173 ALA A CA 1
ATOM 1348 C C . ALA A 1 173 ? -12.199 -6.739 6.472 1.00 96.62 173 ALA A C 1
ATOM 1350 O O . ALA A 1 173 ? -13.228 -6.274 6.963 1.00 96.62 173 ALA A O 1
ATOM 1351 N N . ALA A 1 174 ? -12.006 -8.054 6.335 1.00 95.94 174 ALA A N 1
ATOM 1352 C CA . ALA A 1 174 ? -12.990 -9.055 6.727 1.00 95.94 174 ALA A CA 1
ATOM 1353 C C . ALA A 1 174 ? -13.322 -8.976 8.223 1.00 95.94 174 ALA A C 1
ATOM 1355 O O . ALA A 1 174 ? -14.494 -9.069 8.590 1.00 95.94 174 ALA A O 1
ATOM 1356 N N . PHE A 1 175 ? -12.316 -8.758 9.074 1.00 93.69 175 PHE A N 1
ATOM 1357 C CA . PHE A 1 175 ? -12.517 -8.508 10.498 1.00 93.69 175 PHE A CA 1
ATOM 1358 C C . PHE A 1 175 ? -13.413 -7.280 10.719 1.00 93.69 175 PHE A C 1
ATOM 1360 O O . PHE A 1 175 ? -14.482 -7.416 11.306 1.00 93.69 175 PHE A O 1
ATOM 1367 N N . PHE A 1 176 ? -13.049 -6.110 10.188 1.00 92.62 176 PHE A N 1
ATOM 1368 C CA . PHE A 1 176 ? -13.784 -4.855 10.393 1.00 92.62 176 PHE A CA 1
ATOM 1369 C C . PHE A 1 176 ? -15.211 -4.866 9.827 1.00 92.62 176 PHE A C 1
ATOM 1371 O O . PHE A 1 176 ? -16.110 -4.254 10.406 1.00 92.62 176 PHE A O 1
ATOM 1378 N N . LEU A 1 177 ? -15.445 -5.581 8.725 1.00 92.06 177 LEU A N 1
ATOM 1379 C CA . LEU A 1 177 ? -16.780 -5.752 8.146 1.00 92.06 177 LEU A CA 1
ATOM 1380 C C . LEU A 1 177 ? -17.691 -6.633 9.011 1.00 92.06 177 LEU A C 1
ATOM 1382 O O . LEU A 1 177 ? -18.908 -6.432 9.018 1.00 92.06 177 LEU A O 1
ATOM 1386 N N . ARG A 1 178 ? -17.103 -7.581 9.750 1.00 88.44 178 ARG A N 1
ATOM 1387 C CA . ARG A 1 178 ? -17.799 -8.528 10.632 1.00 88.44 178 ARG A CA 1
ATOM 1388 C C . ARG A 1 178 ? -17.839 -8.099 12.098 1.00 88.44 178 ARG A C 1
ATOM 1390 O O . ARG A 1 178 ? -18.394 -8.827 12.910 1.00 88.44 178 ARG A O 1
ATOM 1397 N N . VAL A 1 179 ? -17.273 -6.944 12.456 1.00 81.62 179 VAL A N 1
ATOM 1398 C CA . VAL A 1 179 ? -17.404 -6.406 13.816 1.00 81.62 179 VAL A CA 1
ATOM 1399 C C . VAL A 1 179 ? -18.882 -6.118 14.104 1.00 81.62 179 VAL A C 1
ATOM 1401 O O . VAL A 1 179 ? -19.530 -5.328 13.411 1.00 81.62 179 VAL A O 1
ATOM 1404 N N . GLU A 1 180 ? -19.400 -6.752 15.152 1.00 70.94 180 GLU A N 1
ATOM 1405 C CA . G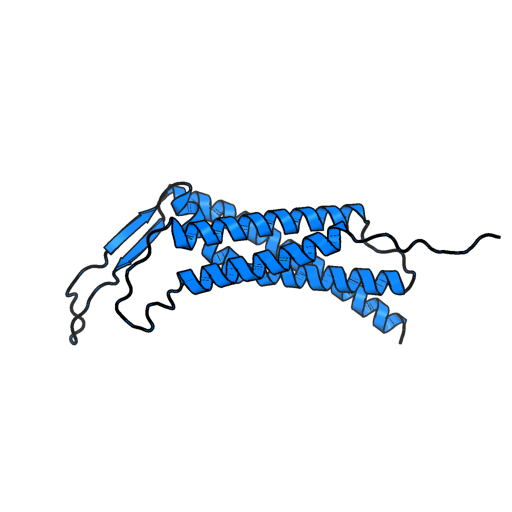LU A 1 180 ? -20.744 -6.540 15.689 1.00 70.94 180 GLU A CA 1
ATOM 1406 C C . GLU A 1 180 ? -20.674 -5.716 16.982 1.00 70.94 180 GLU A C 1
ATOM 1408 O O . GLU A 1 180 ? -19.668 -5.736 17.696 1.00 70.94 180 GLU A O 1
ATOM 1413 N N . MET A 1 181 ? -21.738 -4.962 17.286 1.00 58.72 181 MET A N 1
ATOM 1414 C CA . MET A 1 181 ? -21.879 -4.373 18.620 1.00 58.72 181 MET A CA 1
ATOM 1415 C C . MET A 1 181 ? -22.069 -5.525 19.600 1.00 58.72 181 MET A C 1
ATOM 1417 O O . MET A 1 181 ? -22.975 -6.334 19.415 1.00 58.72 181 MET A O 1
ATOM 1421 N N . VAL A 1 182 ? -21.255 -5.568 20.653 1.00 56.31 182 VAL A N 1
ATOM 1422 C CA . VAL A 1 182 ? -21.579 -6.371 21.834 1.00 56.31 182 VAL A CA 1
ATOM 1423 C C . VAL A 1 182 ? -22.867 -5.769 22.401 1.00 56.31 182 VAL A C 1
ATOM 1425 O O . VAL A 1 182 ? -22.838 -4.682 22.974 1.00 56.31 182 VAL A O 1
ATOM 1428 N N . GLN A 1 183 ? -24.009 -6.401 22.124 1.00 46.59 183 GLN A N 1
ATOM 1429 C CA . GLN A 1 183 ? -25.271 -6.045 22.761 1.00 46.59 183 GLN A CA 1
ATOM 1430 C C . GLN A 1 183 ? -25.158 -6.414 24.241 1.00 46.59 183 GLN A C 1
ATOM 1432 O O . GLN A 1 183 ? -24.718 -7.515 24.571 1.00 46.59 183 GLN A O 1
ATOM 1437 N N . ASP A 1 184 ? -25.525 -5.483 25.122 1.00 46.38 184 ASP A N 1
ATOM 1438 C CA . ASP A 1 184 ? -25.746 -5.790 26.534 1.00 46.38 184 ASP A CA 1
ATOM 1439 C C . ASP A 1 184 ? -26.900 -6.798 26.613 1.00 46.38 184 ASP A C 1
ATOM 1441 O O . ASP A 1 184 ? -28.076 -6.440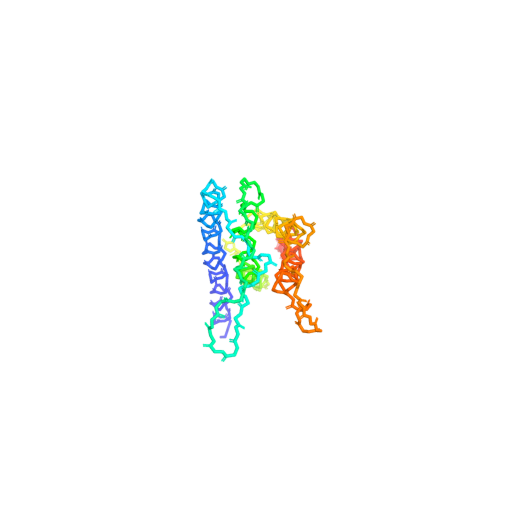 26.521 1.00 46.38 184 ASP A O 1
ATOM 1445 N N . GLU A 1 185 ? -26.575 -8.080 26.764 1.00 44.25 185 GLU A N 1
ATOM 1446 C CA . GLU A 1 185 ? -27.533 -9.042 27.288 1.00 44.25 185 GLU A CA 1
ATOM 1447 C C . GLU A 1 185 ? -27.754 -8.718 28.773 1.00 44.25 185 GLU A C 1
ATOM 1449 O O . GLU A 1 185 ? -26.935 -9.049 29.631 1.00 44.25 185 GLU A O 1
ATOM 1454 N N . GLY A 1 186 ? -28.877 -8.061 29.071 1.00 46.03 186 GLY A N 1
ATOM 1455 C CA . GLY A 1 186 ? -29.535 -8.181 30.372 1.00 46.03 186 GLY A CA 1
ATOM 1456 C C . GLY A 1 186 ? -29.458 -6.977 31.310 1.00 46.03 186 GLY A C 1
ATOM 1457 O O . GLY A 1 186 ? -28.810 -7.034 32.350 1.00 46.03 186 GLY A O 1
ATOM 1458 N N . THR A 1 187 ? -30.270 -5.960 31.031 1.00 43.06 187 THR A N 1
ATOM 1459 C CA . THR A 1 187 ? -31.122 -5.351 32.068 1.00 43.06 187 THR A CA 1
ATOM 1460 C C . THR A 1 187 ? -32.555 -5.369 31.547 1.00 43.06 187 THR A C 1
ATOM 1462 O O . THR A 1 187 ? -33.048 -4.385 31.003 1.00 43.06 187 THR A O 1
ATOM 1465 N N . SER A 1 188 ? -33.183 -6.542 31.610 1.00 42.16 188 SER A N 1
ATOM 1466 C CA . SER A 1 188 ? -34.639 -6.628 31.691 1.00 42.16 188 SER A CA 1
ATOM 1467 C C . SER A 1 188 ? -34.992 -6.533 33.171 1.00 42.16 188 SER A C 1
ATOM 1469 O O . SER A 1 188 ? -34.517 -7.366 33.948 1.00 42.16 188 SER A O 1
ATOM 1471 N N . ASP A 1 189 ? -35.735 -5.481 33.504 1.00 41.44 189 ASP A N 1
ATOM 1472 C CA . ASP A 1 189 ? -36.336 -5.201 34.812 1.00 41.44 189 ASP A CA 1
ATOM 1473 C C . ASP A 1 189 ? -37.052 -6.415 35.434 1.00 41.44 189 ASP A C 1
ATOM 1475 O O . ASP A 1 189 ? -37.616 -7.238 34.670 1.00 41.44 189 ASP A O 1
#

Secondary structure (DSSP, 8-state):
-HHHHHHHHHHHHHHHHHHHHHHHHHHHHHHHHHHHHHHH-EEEEEEPPEE-TTS-EEEPPEEEEE-HHHHHHHHHHHHHHHHHHHHHHHHHHHHHHHHHHHHTT---SS-HHHHHHHHHHHHHHHHHHHHHHHHHHHTS------SSSTTS-HHHHHHHHHHHHHHHHHHHHHHHHH-----------

Sequence (189 aa):
MEETRRGFFWFMMVAGLVIIAYFTLNMAFNFVFAVDLAGDGVNVVLKEAEYDDGGNLIAPPEVLTLHGVTGWVEGLAPWMAVNGFTLALGSLLLGLGYVMTGRMREKAAVSIFKMRLLGWYLGLVAALMFVLGVDRVFFIPHGVGEGLLSWMDWYVLEFLAHTVWAVVLLVLAAFFLRVEMVQDEGTSD